Protein AF-0000000077556126 (afdb_homodimer)

Solvent-accessible surface area (backbone atoms only — not comparable to full-atom values): 14390 Å² total; per-residue (Å²): 79,70,32,32,26,50,68,90,43,79,45,68,65,36,55,64,42,78,35,90,89,36,77,33,29,29,29,27,54,73,49,36,54,53,47,53,73,74,43,78,68,43,82,46,93,95,43,37,31,27,52,61,79,52,86,52,33,42,34,40,22,46,90,87,41,76,45,78,43,45,37,69,52,34,50,40,81,73,86,46,90,55,44,16,36,46,35,63,46,61,42,100,42,88,36,31,40,37,5,35,42,50,55,45,50,51,39,64,72,57,48,47,64,67,52,60,71,59,57,73,74,83,66,76,79,63,64,88,108,78,71,33,31,26,50,69,89,44,79,46,70,63,36,53,65,43,79,35,90,90,35,78,34,30,29,28,28,54,73,46,35,53,54,46,53,73,72,43,79,67,43,84,47,92,96,43,38,30,27,50,60,82,52,86,52,34,43,36,40,22,47,90,87,41,74,44,78,43,45,37,69,54,35,50,38,80,74,86,46,93,55,44,15,36,46,36,62,45,59,43,101,43,87,36,32,39,35,6,36,40,52,54,44,50,51,40,64,74,56,46,47,65,67,51,62,70,56,59,70,74,83,66,79,80,62,65,89,106

InterPro domains:
  IPR001461 Aspartic peptidase A1 [PR00792] (16-27)
  IPR001461 Aspartic peptidase A1 [PR00792] (96-111)
  IPR001461 Aspartic peptidase A1 [PTHR47966] (1-120)
  IPR021109 Aspartic peptidase domain superfamily [G3DSA:2.40.70.10] (1-124)
  IPR021109 Aspartic peptidase domain superfamily [SSF50630] (1-121)
  IPR033121 Peptidase family A1 domain [PF00026] (1-122)
  IPR033121 Peptidase family A1 domain [PS51767] (1-120)

pLDDT: mean 86.0, std 20.94, range [20.48, 98.44]

Radius of gyration: 21.78 Å; Cα contacts (8 Å, |Δi|>4): 463; chains: 2; bounding box: 46×76×45 Å

Organism: Bursaphelenchus xylophilus (NCBI:txid6326)

Nearest PDB structures (foldseek):
  4cku-assembly1_A-2  TM=8.262E-01  e=5.383E-07  Plasmodium falciparum
  3f9q-assembly1_A-2  TM=8.263E-01  e=1.214E-06  Plasmodium falciparum
  1w6h-assembly2_B  TM=8.221E-01  e=1.214E-06  Plasmodium falciparum
  1lf4-assembly1_A  TM=8.075E-01  e=1.882E-06  Plasmodium falciparum
  3qvi-assembly2_A  TM=7.638E-01  e=1.484E-05  Plasmodium falciparum

Foldseek 3Di:
DQFKDKAVHGDDDFDEDEDAPAQAKADAPVRVVVVCVVAPWDDDVQFTKHFLPTWMWMWDADPNDIQTQTQNLQWAPPPDPTITTGRYYHDNDPHMYHYDSRVVSVCVVPVCVVVVVPPDDPDPPVPVD/DQFKDKAPGGDDDFAEDEDAPAQAKADAPVRVVVVCVVAPWDDDVQFTKHFLPTWMWMWDADPNDIQTQTQNLQWAPPPDPTITTGRYYHDNDPHMYHYDSRVVSVCVVPVCVVVVVPPDDPDPPVPVD

Sequence (258 aa):
MDGVRIDDKELSPAYGVTDTGTSSIFAPKDDFVKILKKVKVTKSGTGYLVKCNAKFTLHITVNGKVLHIPANQMLRNVGDKSMCQLMLASADYEFWLLGDPFIRHYCQVHDFAKRRVGFAPVRELAGLEMDGVRIDDKELSPAYGVTDTGTSSIFAPKDDFVKILKKVKVTKSGTGYLVKCNAKFTLHITVNGKVLHIPANQMLRNVGDKSMCQLMLASADYEFWLLGDPFIRHYCQVHDFAKRRVGFAPVRELAGLE

Secondary structure (DSSP, 8-state):
--EEEETTEE-----EEE-TT-SSEEEEHHHHHHHHHHS--EEETTEEEEETT---EEEEEETTEEEEEEGGGGEEE-S-SSEEEE-EEEES-SSEEE-HHHHHHHHHHT-HHHHHHT------GGGG-/--EEEETTEE-----EEE-TT-SSEEEEHHHHHHHHHHS--EEETTEEEEETT---EEEEEETTEEEEEEGGGGEEE-S-SSEEEE-EEEES-SSEEE-HHHHHHHHHHT-HHHHHH-------TTTT-

Structure (mmCIF, N/CA/C/O backbone):
data_AF-0000000077556126-model_v1
#
loop_
_entity.id
_entity.type
_entity.pdbx_description
1 polymer '(pine wood nematode) hypothetical protein'
#
loop_
_atom_site.group_PDB
_atom_site.id
_atom_site.type_symbol
_atom_site.label_atom_id
_atom_site.label_alt_id
_atom_site.label_comp_id
_atom_site.label_asym_id
_atom_site.label_entity_id
_atom_site.label_seq_id
_atom_site.pdbx_PDB_ins_code
_atom_site.Cartn_x
_atom_site.Cartn_y
_atom_site.Cartn_z
_atom_site.occupancy
_atom_site.B_iso_or_equiv
_atom_site.auth_seq_id
_atom_site.auth_comp_id
_atom_site.auth_asym_id
_atom_site.auth_atom_id
_atom_site.pdbx_PDB_model_num
ATOM 1 N N . MET A 1 1 ? -13.32 -2.92 -10.641 1 88.12 1 MET A N 1
ATOM 2 C CA . MET A 1 1 ? -12.305 -3.369 -11.586 1 88.12 1 MET A CA 1
ATOM 3 C C . MET A 1 1 ? -12.891 -3.561 -12.977 1 88.12 1 MET A C 1
ATOM 5 O O . MET A 1 1 ? -13.969 -4.133 -13.125 1 88.12 1 MET A O 1
ATOM 9 N N . ASP A 1 2 ? -12.25 -3.086 -13.969 1 90.25 2 ASP A N 1
ATOM 10 C CA . ASP A 1 2 ? -12.711 -3.117 -15.359 1 90.25 2 ASP A CA 1
ATOM 11 C C . ASP A 1 2 ? -12.336 -4.434 -16.031 1 90.25 2 ASP A C 1
ATOM 13 O O . ASP A 1 2 ? -12.969 -4.84 -17.016 1 90.25 2 ASP A O 1
ATOM 17 N N . GLY A 1 3 ? -11.336 -5.055 -15.562 1 93.5 3 GLY A N 1
ATOM 18 C CA . GLY A 1 3 ? -10.914 -6.305 -16.172 1 93.5 3 GLY A CA 1
ATOM 19 C C . GLY A 1 3 ? -9.688 -6.91 -15.523 1 93.5 3 GLY A C 1
ATOM 20 O O . GLY A 1 3 ? -8.93 -6.211 -14.852 1 93.5 3 GLY A O 1
ATOM 21 N N . VAL A 1 4 ? -9.586 -8.258 -15.695 1 97.06 4 VAL A N 1
ATOM 22 C CA . VAL A 1 4 ? -8.414 -9 -15.258 1 97.06 4 VAL A CA 1
ATOM 23 C C . VAL A 1 4 ? -7.98 -9.977 -16.344 1 97.06 4 VAL A C 1
ATOM 25 O O . VAL A 1 4 ? -8.82 -10.609 -16.984 1 97.06 4 VAL A O 1
ATOM 28 N N . ARG A 1 5 ? -6.629 -10.023 -16.5 1 97.06 5 ARG A N 1
ATOM 29 C CA . ARG A 1 5 ? -6.07 -10.945 -17.484 1 97.06 5 ARG A CA 1
ATOM 30 C C . ARG A 1 5 ? -4.766 -11.555 -16.984 1 97.06 5 ARG A C 1
ATOM 32 O O . ARG A 1 5 ? -3.998 -10.898 -16.266 1 97.06 5 ARG A O 1
ATOM 39 N N . ILE A 1 6 ? -4.586 -12.781 -17.297 1 98.44 6 ILE A N 1
ATOM 40 C CA . ILE A 1 6 ? -3.264 -13.383 -17.156 1 98.44 6 ILE A CA 1
ATOM 41 C C . ILE A 1 6 ? -2.633 -13.578 -18.531 1 98.44 6 ILE A C 1
ATOM 43 O O . ILE A 1 6 ? -3.168 -14.305 -19.375 1 98.44 6 ILE A O 1
ATOM 47 N N . ASP A 1 7 ? -1.515 -12.82 -18.766 1 97.81 7 ASP A N 1
ATOM 48 C CA . ASP A 1 7 ? -0.933 -12.766 -20.094 1 97.81 7 ASP A CA 1
ATOM 49 C C . ASP A 1 7 ? -1.986 -12.398 -21.141 1 97.81 7 ASP A C 1
ATOM 51 O O . ASP A 1 7 ? -2.537 -11.297 -21.109 1 97.81 7 ASP A O 1
ATOM 55 N N . ASP A 1 8 ? -2.322 -13.328 -21.969 1 96.62 8 ASP A N 1
ATOM 56 C CA . ASP A 1 8 ? -3.258 -13.031 -23.062 1 96.62 8 ASP A CA 1
ATOM 57 C C . ASP A 1 8 ? -4.641 -13.609 -22.766 1 96.62 8 ASP A C 1
ATOM 59 O O . ASP A 1 8 ? -5.566 -13.453 -23.562 1 96.62 8 ASP A O 1
ATOM 63 N N . LYS A 1 9 ? -4.809 -14.195 -21.641 1 96.94 9 LYS A N 1
ATOM 64 C CA . LYS A 1 9 ? -6.066 -14.852 -21.297 1 96.94 9 LYS A CA 1
ATOM 65 C C . LYS A 1 9 ? -6.938 -13.953 -20.422 1 96.94 9 LYS A C 1
ATOM 67 O O . LYS A 1 9 ? -6.535 -13.57 -19.328 1 96.94 9 LYS A O 1
ATOM 72 N N . GLU A 1 10 ? -8.156 -13.758 -20.891 1 96.5 10 GLU A N 1
ATOM 73 C CA . GLU A 1 10 ? -9.102 -12.938 -20.141 1 96.5 10 GLU A CA 1
ATOM 74 C C . GLU A 1 10 ? -9.711 -13.727 -18.969 1 96.5 10 GLU A C 1
ATOM 76 O O . GLU A 1 10 ? -10.039 -14.906 -19.125 1 96.5 10 GLU A O 1
ATOM 81 N N . LEU A 1 11 ? -9.805 -13.047 -17.922 1 96.69 11 LEU A N 1
ATOM 82 C CA . LEU A 1 11 ? -10.461 -13.602 -16.75 1 96.69 11 LEU A CA 1
ATOM 83 C C . LEU A 1 11 ? -11.766 -12.875 -16.453 1 96.69 11 LEU A C 1
ATOM 85 O O . LEU A 1 11 ? -12.258 -12.109 -17.297 1 96.69 11 LEU A O 1
ATOM 89 N N . SER A 1 12 ? -12.477 -13.25 -15.383 1 86.31 12 SER A N 1
ATOM 90 C CA . SER A 1 12 ? -13.766 -12.625 -15.094 1 86.31 12 SER A CA 1
ATOM 91 C C . SER A 1 12 ? -13.578 -11.234 -14.492 1 86.31 12 SER A C 1
ATOM 93 O O . SER A 1 12 ? -12.672 -11.016 -13.688 1 86.31 12 SER A O 1
ATOM 95 N N . PRO A 1 13 ? -14.391 -10.297 -15.203 1 70.81 13 PRO A N 1
ATOM 96 C CA . PRO A 1 13 ? -14.43 -9 -14.516 1 70.81 13 PRO A CA 1
ATOM 97 C C . PRO A 1 13 ? -15.141 -9.07 -13.164 1 70.81 13 PRO A C 1
A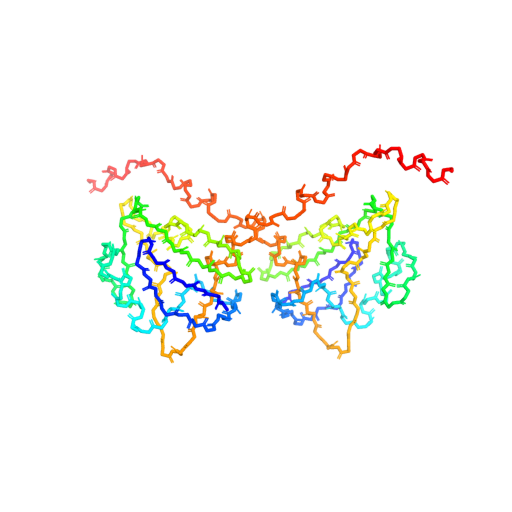TOM 99 O O . PRO A 1 13 ? -16.125 -9.797 -13.023 1 70.81 13 PRO A O 1
ATOM 102 N N . ALA A 1 14 ? -14.383 -8.961 -12.07 1 77.31 14 ALA A N 1
ATOM 103 C CA . ALA A 1 14 ? -15.023 -8.977 -10.758 1 77.31 14 ALA A CA 1
ATOM 104 C C . ALA A 1 14 ? -14.648 -7.738 -9.945 1 77.31 14 ALA A C 1
ATOM 106 O O . ALA A 1 14 ? -13.945 -6.855 -10.438 1 77.31 14 ALA A O 1
ATOM 107 N N . TYR A 1 15 ? -15.469 -7.59 -8.867 1 89.94 15 TYR A N 1
ATOM 108 C CA . TYR A 1 15 ? -15.094 -6.57 -7.895 1 89.94 15 TYR A CA 1
ATOM 109 C C . TYR A 1 15 ? -13.773 -6.93 -7.211 1 89.94 15 TYR A C 1
ATOM 111 O O . TYR A 1 15 ? -13.453 -8.109 -7.047 1 89.94 15 TYR A O 1
ATOM 119 N N . GLY A 1 16 ? -12.93 -6.027 -7.113 1 95.31 16 GLY A N 1
ATOM 120 C CA . GLY A 1 16 ? -11.703 -6.184 -6.344 1 95.31 16 GLY A CA 1
ATOM 121 C C . GLY A 1 16 ? -11.742 -5.477 -5.004 1 95.31 16 GLY A C 1
ATOM 122 O O . GLY A 1 16 ? -12.273 -4.367 -4.895 1 95.31 16 GLY A O 1
ATOM 123 N N . VAL A 1 17 ? -11.352 -6.188 -3.988 1 95.38 17 VAL A N 1
ATOM 124 C CA . VAL A 1 17 ? -11.203 -5.586 -2.668 1 95.38 17 VAL A CA 1
ATOM 125 C C . VAL A 1 17 ? -9.742 -5.656 -2.227 1 95.38 17 VAL A C 1
ATOM 127 O O . VAL A 1 17 ? -9.133 -6.727 -2.246 1 95.38 17 VAL A O 1
ATOM 130 N N . THR A 1 18 ? -9.172 -4.59 -1.856 1 96 18 THR A N 1
ATOM 131 C CA . THR A 1 18 ? -7.809 -4.59 -1.344 1 96 18 THR A CA 1
ATOM 132 C C . THR A 1 18 ? -7.785 -4.969 0.133 1 96 18 THR A C 1
ATOM 134 O O . THR A 1 18 ? -8.656 -4.562 0.9 1 96 18 THR A O 1
ATOM 137 N N . ASP A 1 19 ? -6.816 -5.793 0.468 1 96.38 19 ASP A N 1
ATOM 138 C CA . ASP A 1 19 ? -6.648 -6.25 1.845 1 96.38 19 ASP A CA 1
ATOM 139 C C . ASP A 1 19 ? -5.184 -6.203 2.266 1 96.38 19 ASP A C 1
ATOM 141 O O . ASP A 1 19 ? -4.414 -7.117 1.962 1 96.38 19 ASP A O 1
ATOM 145 N N . THR A 1 20 ? -4.77 -5.16 3.084 1 93.88 20 THR A N 1
ATOM 146 C CA . THR A 1 20 ? -3.385 -4.949 3.488 1 93.88 20 THR A CA 1
ATOM 147 C C . THR A 1 20 ? -2.932 -6.047 4.449 1 93.88 20 THR A C 1
ATOM 149 O O . THR A 1 20 ? -1.731 -6.23 4.668 1 93.88 20 THR A O 1
ATOM 152 N N . GLY A 1 21 ? -3.803 -6.855 4.996 1 92.31 21 GLY A N 1
ATOM 153 C CA . GLY A 1 21 ? -3.475 -7.844 6.012 1 92.31 21 GLY A CA 1
ATOM 154 C C . GLY A 1 21 ? -3.232 -9.227 5.441 1 92.31 21 GLY A C 1
ATOM 155 O O . GLY A 1 21 ? -2.953 -10.172 6.184 1 92.31 21 GLY A O 1
ATOM 156 N N . THR A 1 22 ? -3.314 -9.352 4.082 1 95.94 22 THR A N 1
ATOM 157 C CA . THR A 1 22 ? -3.113 -10.664 3.488 1 95.94 22 THR A CA 1
ATOM 158 C C . THR A 1 22 ? -1.881 -10.672 2.59 1 95.94 22 THR A C 1
ATOM 160 O O . THR A 1 22 ? -1.617 -9.695 1.885 1 95.94 22 THR A O 1
ATOM 163 N N . SER A 1 23 ? -1.17 -11.773 2.543 1 94.88 23 SER A N 1
ATOM 164 C CA . SER A 1 23 ? 0.129 -11.852 1.882 1 94.88 23 SER A CA 1
ATOM 165 C C . SER A 1 23 ? -0.019 -12.227 0.412 1 94.88 23 SER A C 1
ATOM 167 O O . SER A 1 23 ? 0.935 -12.125 -0.361 1 94.88 23 SER A O 1
ATOM 169 N N . SER A 1 24 ? -1.219 -12.664 0.024 1 96.81 24 SER A N 1
ATOM 170 C CA . SER A 1 24 ? -1.432 -13.188 -1.32 1 96.81 24 SER A CA 1
ATOM 171 C C . SER A 1 24 ? -2.57 -12.461 -2.025 1 96.81 24 SER A C 1
ATOM 173 O O . SER A 1 24 ? -3.307 -11.695 -1.399 1 96.81 24 SER A O 1
ATOM 175 N N . ILE A 1 25 ? -2.578 -12.656 -3.295 1 97.62 25 ILE A N 1
ATOM 176 C CA . ILE A 1 25 ? -3.779 -12.352 -4.066 1 97.62 25 ILE A CA 1
ATOM 177 C C . ILE A 1 25 ? -4.668 -13.594 -4.141 1 97.62 25 ILE A C 1
ATOM 179 O O . ILE A 1 25 ? -4.176 -14.703 -4.363 1 97.62 25 ILE A O 1
ATOM 183 N N . PHE A 1 26 ? -5.988 -13.414 -3.943 1 97.69 26 PHE A N 1
ATOM 184 C CA . PHE A 1 26 ? -6.934 -14.516 -4.07 1 97.69 26 PHE A CA 1
ATOM 185 C C . PHE A 1 26 ? -7.906 -14.258 -5.219 1 97.69 26 PHE A C 1
ATOM 187 O O . PHE A 1 26 ? -8.578 -13.227 -5.254 1 97.69 26 PHE A O 1
ATOM 194 N N . ALA A 1 27 ? -7.941 -15.188 -6.078 1 97.5 27 ALA A N 1
ATOM 195 C CA . ALA A 1 27 ? -8.828 -15.148 -7.238 1 97.5 27 ALA A CA 1
ATOM 196 C C . ALA A 1 27 ? -10.062 -16.016 -7.023 1 97.5 27 ALA A C 1
ATOM 198 O O . ALA A 1 27 ? -10.023 -16.969 -6.25 1 97.5 27 ALA A O 1
ATOM 199 N N . PRO A 1 28 ? -11.078 -15.609 -7.734 1 96.69 28 PRO A N 1
ATOM 200 C CA . PRO A 1 28 ? -12.156 -16.594 -7.812 1 96.69 28 PRO A CA 1
ATOM 201 C C . PRO A 1 28 ? -11.688 -17.938 -8.352 1 96.69 28 PRO A C 1
ATOM 203 O O . PRO A 1 28 ? -10.781 -18 -9.188 1 96.69 28 PRO A O 1
ATOM 206 N N . LYS A 1 29 ? -12.383 -19.031 -7.887 1 96.62 29 LYS A N 1
ATOM 207 C CA . LYS A 1 29 ? -11.938 -20.391 -8.164 1 96.62 29 LYS A CA 1
ATOM 208 C C . LYS A 1 29 ? -11.805 -20.625 -9.664 1 96.62 29 LYS A C 1
ATOM 210 O O . LYS A 1 29 ? -10.789 -21.156 -10.125 1 96.62 29 LYS A O 1
ATOM 215 N N . ASP A 1 30 ? -12.781 -20.234 -10.453 1 95.75 30 ASP A N 1
ATOM 216 C CA . ASP A 1 30 ? -12.766 -20.484 -11.891 1 95.75 30 ASP A CA 1
ATOM 217 C C . ASP A 1 30 ? -11.609 -19.75 -12.562 1 95.75 30 ASP A C 1
ATOM 219 O O . ASP A 1 30 ? -10.969 -20.281 -13.469 1 95.75 30 ASP A O 1
ATOM 223 N N . ASP A 1 31 ? -11.375 -18.531 -12.172 1 97.06 31 ASP A N 1
ATOM 224 C CA . ASP A 1 31 ? -10.273 -17.75 -12.742 1 97.06 31 ASP A CA 1
ATOM 225 C C . ASP A 1 31 ? -8.922 -18.359 -12.359 1 97.06 31 ASP A C 1
ATOM 227 O O . ASP A 1 31 ? -8 -18.375 -13.172 1 97.06 31 ASP A O 1
ATOM 231 N N . PHE A 1 32 ? -8.883 -18.828 -11.141 1 97.69 32 PHE A N 1
ATOM 232 C CA . PHE A 1 32 ? -7.625 -19.406 -10.688 1 97.69 32 PHE A CA 1
ATOM 233 C C . PHE A 1 32 ? -7.281 -20.656 -11.492 1 97.69 32 PHE A C 1
ATOM 235 O O . PHE A 1 32 ? -6.117 -20.891 -11.812 1 97.69 32 PHE A O 1
ATOM 242 N N . VAL A 1 33 ? -8.25 -21.453 -11.805 1 96.88 33 VAL A N 1
ATOM 243 C CA . VAL A 1 33 ? -8.039 -22.641 -12.633 1 96.88 33 VAL A CA 1
ATOM 244 C C . VAL A 1 33 ? -7.461 -22.219 -13.984 1 96.88 33 VAL A C 1
ATOM 246 O O . VAL A 1 33 ? -6.535 -22.859 -14.484 1 96.88 33 VAL A O 1
ATOM 249 N N . LYS A 1 34 ? -7.988 -21.141 -14.562 1 97.12 34 LYS A N 1
ATOM 250 C CA . LYS A 1 34 ? -7.461 -20.641 -15.82 1 97.12 34 LYS A CA 1
ATOM 251 C C . LYS A 1 34 ? -6.004 -20.188 -15.672 1 97.12 34 LYS A C 1
ATOM 253 O O . LYS A 1 34 ? -5.188 -20.406 -16.562 1 97.12 34 LYS A O 1
ATOM 258 N N . ILE A 1 35 ? -5.715 -19.578 -14.547 1 98.12 35 ILE A N 1
ATOM 259 C CA . ILE A 1 35 ? -4.355 -19.109 -14.273 1 98.12 35 ILE A CA 1
ATOM 260 C C . ILE A 1 35 ? -3.412 -20.312 -14.195 1 98.12 35 ILE A C 1
ATOM 262 O O . ILE A 1 35 ? -2.328 -20.297 -14.789 1 98.12 35 ILE A O 1
ATOM 266 N N . LEU A 1 36 ? -3.916 -21.344 -13.516 1 97.25 36 LEU A N 1
ATOM 267 C CA . LEU A 1 36 ? -3.078 -22.531 -13.344 1 97.25 36 LEU A CA 1
ATOM 268 C C . LEU A 1 36 ? -2.789 -23.188 -14.688 1 97.25 36 LEU A C 1
ATOM 270 O O . LEU A 1 36 ? -1.732 -23.797 -14.875 1 97.25 36 LEU A O 1
ATOM 274 N N . LYS A 1 37 ? -3.645 -23.062 -15.57 1 95.75 37 LYS A N 1
ATOM 275 C CA . LYS A 1 37 ? -3.449 -23.625 -16.906 1 95.75 37 LYS A CA 1
ATOM 276 C C . LYS A 1 37 ? -2.412 -22.844 -17.688 1 95.75 37 LYS A C 1
ATOM 278 O O . LYS A 1 37 ? -1.756 -23.375 -18.578 1 95.75 37 LYS A O 1
ATOM 283 N N . LYS A 1 38 ? -2.266 -21.578 -17.375 1 96.88 38 LYS A N 1
ATOM 284 C CA . LYS A 1 38 ? -1.364 -20.688 -18.109 1 96.88 38 LYS A CA 1
ATOM 285 C C . LYS A 1 38 ? 0.022 -20.672 -17.484 1 96.88 38 LYS A C 1
ATOM 287 O O . LYS A 1 38 ? 1.026 -20.5 -18.172 1 96.88 38 LYS A O 1
ATOM 292 N N . VAL A 1 39 ? 0.073 -20.844 -16.172 1 97.31 39 VAL A N 1
ATOM 293 C CA . VAL A 1 39 ? 1.307 -20.781 -15.398 1 97.31 39 VAL A CA 1
ATOM 294 C C . VAL A 1 39 ? 1.773 -22.188 -15.047 1 97.31 39 VAL A C 1
ATOM 296 O O . VAL A 1 39 ? 0.999 -22.984 -14.523 1 97.31 39 VAL A O 1
ATOM 299 N N . LYS A 1 40 ? 2.969 -22.531 -15.414 1 96.31 40 LYS A N 1
ATOM 300 C CA . LYS A 1 40 ? 3.523 -23.828 -15.023 1 96.31 40 LYS A CA 1
ATOM 301 C C . LYS A 1 40 ? 3.781 -23.875 -13.523 1 96.31 40 LYS A C 1
ATOM 303 O O . LYS A 1 40 ? 4.699 -23.234 -13.023 1 96.31 40 LYS A O 1
ATOM 308 N N . VAL A 1 41 ? 2.957 -24.688 -12.875 1 97.75 41 VAL A N 1
ATOM 309 C CA . VAL A 1 41 ? 3.053 -24.75 -11.422 1 97.75 41 VAL A CA 1
ATOM 310 C C . VAL A 1 41 ? 3.238 -26.188 -10.969 1 97.75 41 VAL A C 1
ATOM 312 O O . VAL A 1 41 ? 2.951 -27.125 -11.719 1 97.75 41 VAL A O 1
ATOM 315 N N . THR A 1 42 ? 3.828 -26.297 -9.75 1 96.06 42 THR A N 1
ATOM 316 C CA . THR A 1 42 ? 3.869 -27.562 -9.016 1 96.06 42 THR A CA 1
ATOM 317 C C . THR A 1 42 ? 3.15 -27.422 -7.676 1 96.06 42 THR A C 1
ATOM 319 O O . THR A 1 42 ? 3.457 -26.531 -6.887 1 96.06 42 THR A O 1
ATOM 322 N N . LYS A 1 43 ? 2.152 -28.312 -7.453 1 95.88 43 LYS A N 1
ATOM 323 C CA . LYS A 1 43 ? 1.421 -28.25 -6.191 1 95.88 43 LYS A CA 1
ATOM 324 C C . LYS A 1 43 ? 2.328 -28.609 -5.016 1 95.88 43 LYS A C 1
ATOM 326 O O . LYS A 1 43 ? 3.117 -29.547 -5.094 1 95.88 43 LYS A O 1
ATOM 331 N N . SER A 1 44 ? 2.271 -27.844 -4.012 1 92.81 44 SER A N 1
ATOM 332 C CA . SER A 1 44 ? 3.01 -28.047 -2.771 1 92.81 44 SER A CA 1
ATOM 333 C C . SER A 1 44 ? 2.145 -27.734 -1.556 1 92.81 44 SER A C 1
ATOM 335 O O . SER A 1 44 ? 1.958 -26.562 -1.206 1 92.81 44 SER A O 1
ATOM 337 N N . GLY A 1 45 ? 1.705 -28.797 -0.843 1 92.12 45 GLY A N 1
ATOM 338 C CA . GLY A 1 45 ? 0.772 -28.562 0.247 1 92.12 45 GLY A CA 1
ATOM 339 C C . GLY A 1 45 ? -0.494 -27.859 -0.195 1 92.12 45 GLY A C 1
ATOM 340 O O . GLY A 1 45 ? -1.193 -28.328 -1.095 1 92.12 45 GLY A O 1
ATOM 341 N N . THR A 1 46 ? -0.711 -26.625 0.422 1 89.56 46 THR A N 1
ATOM 342 C CA . THR A 1 46 ? -1.913 -25.859 0.115 1 89.56 46 THR A CA 1
ATOM 343 C C . THR A 1 46 ? -1.62 -24.797 -0.94 1 89.56 46 THR A C 1
ATOM 345 O O . THR A 1 46 ? -2.514 -24.047 -1.339 1 89.56 46 THR A O 1
ATOM 348 N N . GLY A 1 47 ? -0.438 -24.844 -1.368 1 95.12 47 GLY A N 1
ATOM 349 C CA . GLY A 1 47 ? -0.066 -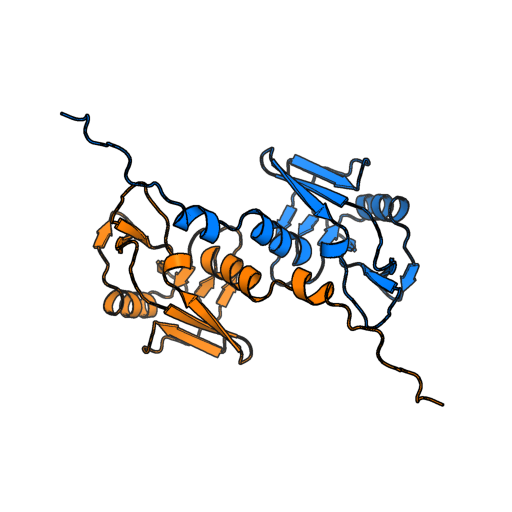23.828 -2.338 1 95.12 47 GLY A CA 1
ATOM 350 C C . GLY A 1 47 ? 0.622 -24.391 -3.564 1 95.12 47 GLY A C 1
ATOM 351 O O . GLY A 1 47 ? 0.438 -25.578 -3.898 1 95.12 47 GLY A O 1
ATOM 352 N N . TYR A 1 48 ? 1.252 -23.438 -4.328 1 97.81 48 TYR A N 1
ATOM 353 C CA . TYR A 1 48 ? 1.906 -23.797 -5.578 1 97.81 48 TYR A CA 1
ATOM 354 C C . TYR A 1 48 ? 3.316 -23.219 -5.645 1 97.81 48 TYR A C 1
ATOM 356 O O . TYR A 1 48 ? 3.564 -22.109 -5.176 1 97.81 48 TYR A O 1
ATOM 364 N N . LEU A 1 49 ? 4.176 -24.047 -6.176 1 97.12 49 LEU A N 1
ATOM 365 C CA . LEU A 1 49 ? 5.527 -23.594 -6.5 1 97.12 49 LEU A CA 1
ATOM 366 C C . LEU A 1 49 ? 5.664 -23.328 -7.996 1 97.12 49 LEU A C 1
ATOM 368 O O . LEU A 1 49 ? 5.051 -24.016 -8.812 1 97.12 49 LEU A O 1
ATOM 372 N N . VAL A 1 50 ? 6.434 -22.344 -8.289 1 97.5 50 VAL A N 1
ATOM 373 C CA . VAL A 1 50 ? 6.785 -21.984 -9.656 1 97.5 50 VAL A CA 1
ATOM 374 C C . VAL A 1 50 ? 8.289 -21.734 -9.758 1 97.5 50 VAL A C 1
ATOM 376 O O . VAL A 1 50 ? 8.945 -21.453 -8.75 1 97.5 50 VAL A O 1
ATOM 379 N N . LYS A 1 51 ? 8.828 -21.938 -10.969 1 96.31 51 LYS A N 1
ATOM 380 C CA . LYS A 1 51 ? 10.227 -21.547 -11.141 1 96.31 51 LYS A CA 1
ATOM 381 C C . LYS A 1 51 ? 10.438 -20.078 -10.773 1 96.31 51 LYS A C 1
ATOM 383 O O . LYS A 1 51 ? 9.617 -19.234 -11.109 1 96.31 51 LYS A O 1
ATOM 388 N N . CYS A 1 52 ? 11.562 -19.859 -10.102 1 94.62 52 CYS A N 1
ATOM 389 C CA . CYS A 1 52 ? 11.805 -18.516 -9.617 1 94.62 52 CYS A CA 1
ATOM 390 C C . CYS A 1 52 ? 11.938 -17.531 -10.781 1 94.62 52 CYS A C 1
ATOM 392 O O . CYS A 1 52 ? 11.695 -16.344 -10.617 1 94.62 52 CYS A O 1
ATOM 394 N N . ASN A 1 53 ? 12.258 -17.953 -11.891 1 94.88 53 ASN A N 1
ATOM 395 C CA . ASN A 1 53 ? 12.414 -17.094 -13.062 1 94.88 53 ASN A CA 1
ATOM 396 C C . ASN A 1 53 ? 11.203 -17.188 -13.984 1 94.88 53 ASN A C 1
ATOM 398 O O . ASN A 1 53 ? 11.305 -16.875 -15.18 1 94.88 53 ASN A O 1
ATOM 402 N N . ALA A 1 54 ? 10.109 -17.719 -13.484 1 96.38 54 ALA A N 1
ATOM 403 C CA . ALA A 1 54 ? 8.883 -17.828 -14.273 1 96.38 54 ALA A CA 1
ATOM 404 C C . ALA A 1 54 ? 8.508 -16.469 -14.867 1 96.38 54 ALA A C 1
ATOM 406 O O . ALA A 1 54 ? 8.727 -15.43 -14.25 1 96.38 54 ALA A O 1
ATOM 407 N N . LYS A 1 55 ? 7.922 -16.531 -16.109 1 97.25 55 LYS A N 1
ATOM 408 C CA . LYS A 1 55 ? 7.512 -15.305 -16.812 1 97.25 55 LYS A CA 1
ATOM 409 C C . LYS A 1 55 ? 6.012 -15.32 -17.094 1 97.25 55 LYS A C 1
ATOM 411 O O . LYS A 1 55 ? 5.531 -16.109 -17.906 1 97.25 55 LYS A O 1
ATOM 416 N N . PHE A 1 56 ? 5.281 -14.531 -16.469 1 98.19 56 PHE A N 1
ATOM 417 C CA . PHE A 1 56 ? 3.869 -14.242 -16.703 1 98.19 56 PHE A CA 1
ATOM 418 C C . PHE A 1 56 ? 3.49 -12.898 -16.078 1 98.19 56 PHE A C 1
ATOM 420 O O . PHE A 1 56 ? 4.25 -12.328 -15.297 1 98.19 56 PHE A O 1
ATOM 427 N N . THR A 1 57 ? 2.418 -12.391 -16.531 1 98.38 57 THR A N 1
ATOM 428 C CA . THR A 1 57 ? 1.962 -11.102 -16.016 1 98.38 57 THR A CA 1
ATOM 429 C C . THR A 1 57 ? 0.464 -11.133 -15.734 1 98.38 57 THR A C 1
ATOM 431 O O . THR A 1 57 ? -0.321 -11.625 -16.547 1 98.38 57 THR A O 1
ATOM 434 N N . LEU A 1 58 ? 0.087 -10.734 -14.547 1 98.31 58 LEU A N 1
ATOM 435 C CA . LEU A 1 58 ? -1.305 -10.477 -14.195 1 98.31 58 LEU A CA 1
ATOM 436 C C . LEU A 1 58 ? -1.673 -9.023 -14.469 1 98.31 58 LEU A C 1
ATOM 438 O O . LEU A 1 58 ? -1.034 -8.109 -13.945 1 98.31 58 LEU A O 1
ATOM 442 N N . HIS A 1 59 ? -2.656 -8.797 -15.328 1 97.44 59 HIS A N 1
ATOM 443 C CA . HIS A 1 59 ? -3.123 -7.461 -15.664 1 97.44 59 HIS A CA 1
ATOM 444 C C . HIS A 1 59 ? -4.449 -7.152 -14.977 1 97.44 59 HIS A C 1
ATOM 446 O O . HIS A 1 59 ? -5.41 -7.914 -15.102 1 97.44 59 HIS A O 1
ATOM 452 N N . ILE A 1 60 ? -4.43 -6.09 -14.281 1 96.81 60 ILE A N 1
ATOM 453 C CA . ILE A 1 60 ? -5.656 -5.637 -13.633 1 96.81 60 ILE A CA 1
ATOM 454 C C . ILE A 1 60 ? -6.004 -4.23 -14.117 1 96.81 60 ILE A C 1
ATOM 456 O O . ILE A 1 60 ? -5.168 -3.322 -14.055 1 96.81 60 ILE A O 1
ATOM 460 N N . THR A 1 61 ? -7.211 -4.094 -14.602 1 95.06 61 THR A N 1
ATOM 461 C CA . THR A 1 61 ? -7.676 -2.803 -15.102 1 95.06 61 THR A CA 1
ATOM 462 C C . THR A 1 61 ? -8.625 -2.148 -14.102 1 95.06 61 THR A C 1
ATOM 464 O O . THR A 1 61 ? -9.633 -2.74 -13.719 1 95.06 61 THR A O 1
ATOM 467 N N . VAL A 1 62 ? -8.203 -0.962 -13.656 1 90.19 62 VAL A N 1
ATOM 468 C CA . VAL A 1 62 ? -9.023 -0.17 -12.742 1 90.19 62 VAL A CA 1
ATOM 469 C C . VAL A 1 62 ? -9.219 1.235 -13.305 1 90.19 62 VAL A C 1
ATOM 471 O O . VAL A 1 62 ? -8.242 1.917 -13.641 1 90.19 62 VAL A O 1
ATOM 474 N N . ASN A 1 63 ? -10.484 1.614 -13.422 1 88.12 63 ASN A N 1
ATOM 475 C CA . ASN A 1 63 ? -10.812 2.93 -13.961 1 88.12 63 ASN A CA 1
ATOM 476 C C . ASN A 1 63 ? -10.117 3.18 -15.297 1 88.12 63 ASN A C 1
ATOM 478 O O . ASN A 1 63 ? -9.516 4.234 -15.492 1 88.12 63 ASN A O 1
ATOM 482 N N . GLY A 1 64 ? -10.078 2.201 -16.094 1 91.38 64 GLY A N 1
ATOM 483 C CA . GLY A 1 64 ? -9.547 2.307 -17.453 1 91.38 64 GLY A CA 1
ATOM 484 C C . GLY A 1 64 ? -8.039 2.225 -17.5 1 91.38 64 GLY A C 1
ATOM 485 O O . GLY A 1 64 ? -7.449 2.217 -18.594 1 91.38 64 GLY A O 1
ATOM 486 N N . LYS A 1 65 ? -7.375 2.164 -16.422 1 92.44 65 LYS A N 1
ATOM 487 C CA . LYS A 1 65 ? -5.922 2.062 -16.359 1 92.44 65 LYS A CA 1
ATOM 488 C C . LYS A 1 65 ? -5.484 0.64 -16.016 1 92.44 65 LYS A C 1
ATOM 490 O O . LYS A 1 65 ? -6.062 -0.001 -15.141 1 92.44 65 LYS A O 1
ATOM 495 N N . VAL A 1 66 ? -4.445 0.176 -16.703 1 95.12 66 VAL A N 1
ATOM 496 C CA . VAL A 1 66 ? -4.008 -1.206 -16.531 1 95.12 66 VAL A CA 1
ATOM 497 C C . VAL A 1 66 ? -2.781 -1.252 -15.633 1 95.12 66 VAL A C 1
ATOM 499 O O . VAL A 1 66 ? -1.825 -0.5 -15.828 1 95.12 66 VAL A O 1
ATOM 502 N N . LEU A 1 67 ? -2.865 -2.062 -14.609 1 95.75 67 LEU A N 1
ATOM 503 C CA . LEU A 1 67 ? -1.714 -2.414 -13.789 1 95.75 67 LEU A CA 1
ATOM 504 C C . LEU A 1 67 ? -1.145 -3.768 -14.195 1 95.75 67 LEU A C 1
ATOM 506 O O . LEU A 1 67 ? -1.843 -4.781 -14.141 1 95.75 67 LEU A O 1
ATOM 510 N N . HIS A 1 68 ? 0.161 -3.775 -14.656 1 97.31 68 HIS A N 1
ATOM 511 C CA . HIS A 1 68 ? 0.859 -5.004 -15.016 1 97.31 68 HIS A CA 1
ATOM 512 C C . HIS A 1 68 ? 1.68 -5.535 -13.852 1 97.31 68 HIS A C 1
ATOM 514 O O . HIS A 1 68 ? 2.678 -4.926 -13.461 1 97.31 68 HIS A O 1
ATOM 520 N N . ILE A 1 69 ? 1.255 -6.633 -13.312 1 97 69 ILE A N 1
ATOM 521 C CA . ILE A 1 69 ? 1.972 -7.238 -12.195 1 97 69 ILE A CA 1
ATOM 522 C C . ILE A 1 69 ? 2.785 -8.43 -12.688 1 97 69 ILE A C 1
ATOM 524 O O . ILE A 1 69 ? 2.232 -9.5 -12.953 1 97 69 ILE A O 1
ATOM 528 N N . PRO A 1 70 ? 4.066 -8.227 -12.742 1 97.06 70 PRO A N 1
ATOM 529 C CA . PRO A 1 70 ? 4.879 -9.336 -13.25 1 97.06 70 PRO A CA 1
ATOM 530 C C . PRO A 1 70 ? 5.031 -10.461 -12.227 1 97.06 70 PRO A C 1
ATOM 532 O O . PRO A 1 70 ? 4.82 -10.258 -11.031 1 97.06 70 PRO A O 1
ATOM 535 N N . ALA A 1 71 ? 5.41 -11.547 -12.664 1 96.75 71 ALA A N 1
ATOM 536 C CA . ALA A 1 71 ? 5.539 -12.766 -11.867 1 96.75 71 ALA A CA 1
ATOM 537 C C . ALA A 1 71 ? 6.391 -12.523 -10.625 1 96.75 71 ALA A C 1
ATOM 539 O O . ALA A 1 71 ? 6.031 -12.953 -9.531 1 96.75 71 ALA A O 1
ATOM 540 N N . ASN A 1 72 ? 7.449 -11.812 -10.789 1 93.31 72 ASN A N 1
ATOM 541 C CA . ASN A 1 72 ? 8.406 -11.664 -9.695 1 93.31 72 ASN A CA 1
ATOM 542 C C . ASN A 1 72 ? 7.805 -10.883 -8.531 1 93.31 72 ASN A C 1
ATOM 544 O O . ASN A 1 72 ? 8.312 -10.938 -7.41 1 93.31 72 ASN A O 1
ATOM 548 N N . GLN A 1 73 ? 6.68 -10.195 -8.828 1 93.75 73 GLN A N 1
ATOM 549 C CA . GLN A 1 73 ? 6 -9.477 -7.758 1 93.75 73 GLN A CA 1
ATOM 550 C C . GLN A 1 73 ? 5.035 -10.383 -7.004 1 93.75 73 GLN A C 1
ATOM 552 O O . GLN A 1 73 ? 4.484 -10 -5.973 1 93.75 73 GLN A O 1
ATOM 557 N N . MET A 1 74 ? 4.844 -11.555 -7.531 1 96.62 74 MET A N 1
ATOM 558 C CA . MET A 1 74 ? 3.898 -12.492 -6.93 1 96.62 74 MET A CA 1
ATOM 559 C C . MET A 1 74 ? 4.602 -13.781 -6.52 1 96.62 74 MET A C 1
ATOM 561 O O . MET A 1 74 ? 3.99 -14.852 -6.512 1 96.62 74 MET A O 1
ATOM 565 N N . LEU A 1 75 ? 5.879 -13.703 -6.227 1 95.88 75 LEU A N 1
ATOM 566 C CA . LEU A 1 75 ? 6.648 -14.867 -5.805 1 95.88 75 LEU A CA 1
ATOM 567 C C . LEU A 1 75 ? 7.344 -14.609 -4.473 1 95.88 75 LEU A C 1
ATOM 569 O O . LEU A 1 75 ? 7.754 -13.484 -4.191 1 95.88 75 LEU A O 1
ATOM 573 N N . ARG A 1 76 ? 7.453 -15.68 -3.744 1 92.94 76 ARG A N 1
ATOM 574 C CA . ARG A 1 76 ? 8.203 -15.648 -2.49 1 92.94 76 ARG A CA 1
ATOM 575 C C . ARG A 1 76 ? 9.297 -16.703 -2.484 1 92.94 76 ARG A C 1
ATOM 577 O O . ARG A 1 76 ? 9.039 -17.891 -2.752 1 92.94 76 ARG A O 1
ATOM 584 N N . ASN A 1 77 ? 10.453 -16.25 -2.217 1 89.81 77 ASN A N 1
ATOM 585 C CA . ASN A 1 77 ? 11.562 -17.188 -2.08 1 89.81 77 ASN A CA 1
ATOM 586 C C . ASN A 1 77 ? 11.445 -18.016 -0.808 1 89.81 77 ASN A C 1
ATOM 588 O O . ASN A 1 77 ? 11.266 -17.469 0.283 1 89.81 77 ASN A O 1
ATOM 592 N N . VAL A 1 78 ? 11.484 -19.328 -0.979 1 88.75 78 VAL A N 1
ATOM 593 C CA . VAL A 1 78 ? 11.305 -20.203 0.166 1 88.75 78 VAL A CA 1
ATOM 594 C C . VAL A 1 78 ? 12.633 -20.891 0.508 1 88.75 78 VAL A C 1
ATOM 596 O O . VAL A 1 78 ? 12.648 -21.922 1.175 1 88.75 78 VAL A O 1
ATOM 599 N N . GLY A 1 79 ? 13.703 -20.266 0.082 1 85.44 79 GLY A N 1
ATOM 600 C CA . GLY A 1 79 ? 15.016 -20.828 0.377 1 85.44 79 GLY A CA 1
ATOM 601 C C . GLY A 1 79 ? 15.5 -21.812 -0.672 1 85.44 79 GLY A C 1
ATOM 602 O O . GLY A 1 79 ? 16.453 -22.562 -0.438 1 85.44 79 GLY A O 1
ATOM 603 N N . ASP A 1 80 ? 14.781 -22.016 -1.706 1 84.75 80 ASP A N 1
ATOM 604 C CA . ASP A 1 80 ? 15.148 -22.844 -2.852 1 84.75 80 ASP A CA 1
ATOM 605 C C . ASP A 1 80 ? 15.672 -21.984 -4 1 84.75 80 ASP A C 1
ATOM 607 O O . ASP A 1 80 ? 15.18 -20.875 -4.234 1 84.75 80 ASP A O 1
ATOM 611 N N . LYS A 1 81 ? 16.688 -22.5 -4.602 1 85.81 81 LYS A N 1
ATOM 612 C CA . LYS A 1 81 ? 17.344 -21.719 -5.652 1 85.81 81 LYS A CA 1
ATOM 613 C C . LYS A 1 81 ? 16.5 -21.688 -6.922 1 85.81 81 LYS A C 1
ATOM 615 O O . LYS A 1 81 ? 16.562 -20.734 -7.691 1 85.81 81 LYS A O 1
ATOM 620 N N . SER A 1 82 ? 15.711 -22.719 -7.09 1 92.62 82 SER A N 1
ATOM 621 C CA . SER A 1 82 ? 15.07 -22.844 -8.391 1 92.62 82 SER A CA 1
ATOM 622 C C . SER A 1 82 ? 13.562 -22.641 -8.289 1 92.62 82 SER A C 1
ATOM 624 O O . SER A 1 82 ? 12.914 -22.219 -9.25 1 92.62 82 SER A O 1
ATOM 626 N N . MET A 1 83 ? 13.086 -22.984 -7.098 1 94.88 83 MET A N 1
ATOM 627 C CA . MET A 1 83 ? 11.633 -22.953 -6.949 1 94.88 83 MET A CA 1
ATOM 628 C C . MET A 1 83 ? 11.219 -21.875 -5.949 1 94.88 83 MET A C 1
ATOM 630 O O . MET A 1 83 ? 11.867 -21.703 -4.918 1 94.88 83 MET A O 1
ATOM 634 N N . CYS A 1 84 ? 10.109 -21.188 -6.293 1 95.12 84 CYS A N 1
ATOM 635 C CA . CYS A 1 84 ? 9.539 -20.141 -5.453 1 95.12 84 CYS A CA 1
ATOM 636 C C . CYS A 1 84 ? 8.055 -20.391 -5.199 1 95.12 84 CYS A C 1
ATOM 638 O O . CYS A 1 84 ? 7.391 -21.047 -6 1 95.12 84 CYS A O 1
ATOM 640 N N . GLN A 1 85 ? 7.602 -19.906 -4.098 1 95.88 85 GLN A N 1
ATOM 641 C CA . GLN A 1 85 ? 6.18 -20 -3.777 1 95.88 85 GLN A CA 1
ATOM 642 C C . GLN A 1 85 ? 5.371 -18.953 -4.539 1 95.88 85 GLN A C 1
ATOM 644 O O . GLN A 1 85 ? 5.75 -17.781 -4.59 1 95.88 85 GLN A O 1
ATOM 649 N N . LEU A 1 86 ? 4.27 -19.406 -5.152 1 97.56 86 LEU A N 1
ATOM 650 C CA . LEU A 1 86 ? 3.342 -18.5 -5.824 1 97.56 86 LEU A CA 1
ATOM 651 C C . LEU A 1 86 ? 2.422 -17.828 -4.816 1 97.56 86 LEU A C 1
ATOM 653 O O . LEU A 1 86 ? 1.72 -18.5 -4.059 1 97.56 86 LEU A O 1
ATOM 657 N N . MET A 1 87 ? 2.414 -16.484 -4.77 1 97.44 87 MET A N 1
ATOM 658 C CA . MET A 1 87 ? 1.575 -15.703 -3.865 1 97.44 87 MET A CA 1
ATOM 659 C C . MET A 1 87 ? 0.279 -15.281 -4.551 1 97.44 87 MET A C 1
ATOM 661 O O . MET A 1 87 ? -0.131 -14.125 -4.465 1 97.44 87 MET A O 1
ATOM 665 N N . LEU A 1 88 ? -0.262 -16.141 -5.273 1 98.31 88 LEU A N 1
ATOM 666 C CA . LEU A 1 88 ? -1.57 -16.125 -5.918 1 98.31 88 LEU A CA 1
ATOM 667 C C . LEU A 1 88 ? -2.324 -17.422 -5.637 1 98.31 88 LEU A C 1
ATOM 669 O O . LEU A 1 88 ? -1.802 -18.516 -5.871 1 98.31 88 LEU A O 1
ATOM 673 N N . ALA A 1 89 ? -3.527 -17.297 -5.102 1 97.94 89 ALA A N 1
ATOM 674 C CA . ALA A 1 89 ? -4.316 -18.469 -4.703 1 97.94 89 ALA A CA 1
ATOM 675 C C . ALA A 1 89 ? -5.805 -18.234 -4.961 1 97.94 89 ALA A C 1
ATOM 677 O O . ALA A 1 89 ? -6.191 -17.203 -5.512 1 97.94 89 ALA A O 1
ATOM 678 N N . SER A 1 90 ? -6.574 -19.25 -4.711 1 96.88 90 SER A N 1
ATOM 679 C CA . SER A 1 90 ? -8.023 -19.109 -4.848 1 96.88 90 SER A CA 1
ATOM 680 C C . SER A 1 90 ? -8.711 -19.141 -3.488 1 96.88 90 SER A C 1
ATOM 682 O O . SER A 1 90 ? -8.148 -19.641 -2.512 1 96.88 90 SER A O 1
ATOM 684 N N . ALA A 1 91 ? -9.773 -18.516 -3.408 1 95.5 91 ALA A N 1
ATOM 685 C CA . ALA A 1 91 ? -10.688 -18.578 -2.271 1 95.5 91 ALA A CA 1
ATOM 686 C C . ALA A 1 91 ? -12.141 -18.641 -2.738 1 95.5 91 ALA A C 1
ATOM 688 O O . ALA A 1 91 ? -12.43 -18.422 -3.916 1 95.5 91 ALA A O 1
ATOM 689 N N . ASP A 1 92 ? -12.992 -19.047 -1.771 1 95.19 92 ASP A N 1
ATOM 690 C CA . ASP A 1 92 ? -14.414 -19.156 -2.102 1 95.19 92 ASP A CA 1
ATOM 691 C C . ASP A 1 92 ? -15.102 -17.797 -2.035 1 95.19 92 ASP A C 1
ATOM 693 O O . ASP A 1 92 ? -16.016 -17.594 -1.233 1 95.19 92 ASP A O 1
ATOM 697 N N . TYR A 1 93 ? -14.578 -16.891 -2.734 1 92.62 93 TYR A N 1
ATOM 698 C CA . TYR A 1 93 ? -15.156 -15.562 -2.936 1 92.62 93 TYR A CA 1
ATOM 699 C C . TYR A 1 93 ? -15.547 -15.352 -4.391 1 92.62 93 TYR A C 1
ATOM 701 O O . TYR A 1 93 ? -14.953 -15.945 -5.297 1 92.62 93 TYR A O 1
ATOM 709 N N . GLU A 1 94 ? -16.516 -14.531 -4.594 1 92.81 94 GLU A N 1
ATOM 710 C CA . GLU A 1 94 ? -16.906 -14.148 -5.949 1 92.81 94 GLU A CA 1
ATOM 711 C C . GLU A 1 94 ? -16.188 -12.875 -6.395 1 92.81 94 GLU A C 1
ATOM 713 O O . GLU A 1 94 ? -16.547 -12.281 -7.41 1 92.81 94 GLU A O 1
ATOM 718 N N . PHE A 1 95 ? -15.266 -12.391 -5.602 1 95.19 95 PHE A N 1
ATOM 719 C CA . PHE A 1 95 ? -14.484 -11.195 -5.898 1 95.19 95 PHE A CA 1
ATOM 720 C C . PHE A 1 95 ? -12.992 -11.477 -5.742 1 95.19 95 PHE A C 1
ATOM 722 O O . PHE A 1 95 ? -12.602 -12.516 -5.199 1 95.19 95 PHE A O 1
ATOM 729 N N . TRP A 1 96 ? -12.211 -10.594 -6.297 1 97 96 TRP A N 1
ATOM 730 C CA . TRP A 1 96 ? -10.766 -10.656 -6.113 1 97 96 TRP A CA 1
ATOM 731 C C . TRP A 1 96 ? -10.352 -10.008 -4.797 1 97 96 TRP A C 1
ATOM 733 O O . TRP A 1 96 ? -10.789 -8.898 -4.484 1 97 96 TRP A O 1
ATOM 743 N N . LEU A 1 97 ? -9.648 -10.758 -3.984 1 97.5 97 LEU A N 1
ATOM 744 C CA . LEU A 1 97 ? -9.008 -10.172 -2.811 1 97.5 97 LEU A CA 1
ATOM 745 C C . LEU A 1 97 ? -7.559 -9.797 -3.113 1 97.5 97 LEU A C 1
ATOM 747 O O . LEU A 1 97 ? -6.723 -10.672 -3.363 1 97.5 97 LEU A O 1
ATOM 751 N N . LEU A 1 98 ? -7.297 -8.539 -3.115 1 97.19 98 LEU A N 1
ATOM 752 C CA . LEU A 1 98 ? -6.027 -7.984 -3.58 1 97.19 98 LEU A CA 1
ATOM 753 C C . LEU A 1 98 ? -5.117 -7.648 -2.404 1 97.19 98 LEU A C 1
ATOM 755 O O . LEU A 1 98 ? -5.25 -6.586 -1.796 1 97.19 98 LEU A O 1
ATOM 759 N N . GLY A 1 99 ? -4.258 -8.609 -2.113 1 97.06 99 GLY A N 1
ATOM 760 C CA . GLY A 1 99 ? -3.363 -8.469 -0.974 1 97.06 99 GLY A CA 1
ATOM 761 C C . GLY A 1 99 ? -2.059 -7.781 -1.316 1 97.06 99 GLY A C 1
ATOM 762 O O . GLY A 1 99 ? -2.021 -6.906 -2.186 1 97.06 99 GLY A O 1
ATOM 763 N N . ASP A 1 100 ? -1.015 -8.219 -0.706 1 94.75 100 ASP A N 1
ATOM 764 C CA . ASP A 1 100 ? 0.281 -7.551 -0.636 1 94.75 100 ASP A CA 1
ATOM 765 C C . ASP A 1 100 ? 0.888 -7.383 -2.027 1 94.75 100 ASP A C 1
ATOM 767 O O . ASP A 1 100 ? 1.317 -6.289 -2.395 1 94.75 100 ASP A O 1
ATOM 771 N N . PRO A 1 101 ? 0.871 -8.438 -2.879 1 95.31 101 PRO A N 1
ATOM 772 C CA . PRO A 1 101 ? 1.534 -8.266 -4.172 1 95.31 101 PRO A CA 1
ATOM 773 C C . PRO A 1 101 ? 0.9 -7.164 -5.02 1 95.31 101 PRO A C 1
ATOM 775 O O . PRO A 1 101 ? 1.601 -6.473 -5.762 1 95.31 101 PRO A O 1
ATOM 778 N N . PHE A 1 102 ? -0.382 -6.984 -4.855 1 95.56 102 PHE A N 1
ATOM 779 C CA . PHE A 1 102 ? -1.07 -5.926 -5.586 1 95.56 102 PHE A CA 1
ATOM 780 C C . PHE A 1 102 ? -0.764 -4.562 -4.977 1 95.56 102 PHE A C 1
ATOM 782 O O . PHE A 1 102 ? -0.369 -3.635 -5.688 1 95.56 102 PHE A O 1
ATOM 789 N N . ILE A 1 103 ? -0.917 -4.453 -3.688 1 95.62 103 ILE A N 1
ATOM 790 C CA . ILE A 1 103 ? -0.772 -3.174 -3.002 1 95.62 103 ILE A CA 1
ATOM 791 C C . ILE A 1 103 ? 0.655 -2.658 -3.17 1 95.62 103 ILE A C 1
ATOM 793 O O . ILE A 1 103 ? 0.865 -1.49 -3.508 1 95.62 103 ILE A O 1
ATOM 797 N N . ARG A 1 104 ? 1.619 -3.578 -3.037 1 92.75 104 ARG A N 1
ATOM 798 C CA . ARG A 1 104 ? 3.021 -3.203 -3.184 1 92.75 104 ARG A CA 1
ATOM 799 C C . ARG A 1 104 ? 3.32 -2.74 -4.605 1 92.75 104 ARG A C 1
ATOM 801 O O . ARG A 1 104 ? 3.973 -1.714 -4.809 1 92.75 104 ARG A O 1
ATOM 808 N N . HIS A 1 105 ? 2.867 -3.479 -5.52 1 91.88 105 HIS A N 1
ATOM 809 C CA . HIS A 1 105 ? 3.154 -3.127 -6.902 1 91.88 105 HIS A CA 1
ATOM 810 C C . HIS A 1 105 ? 2.463 -1.824 -7.297 1 91.88 105 HIS A C 1
ATOM 812 O O . HIS A 1 105 ? 3.035 -1.007 -8.023 1 91.88 105 HIS A O 1
ATOM 818 N N . TYR A 1 106 ? 1.28 -1.662 -6.859 1 92.19 106 TYR A N 1
ATOM 819 C CA . TYR A 1 106 ? 0.553 -0.42 -7.098 1 92.19 106 TYR A CA 1
ATOM 820 C C . TYR A 1 106 ? 1.336 0.778 -6.578 1 92.19 106 TYR A C 1
ATOM 822 O O . TYR A 1 106 ? 1.491 1.78 -7.281 1 92.19 106 TYR A O 1
ATOM 830 N N . CYS A 1 107 ? 1.843 0.652 -5.32 1 90.56 107 CYS A N 1
ATOM 831 C CA . CYS A 1 107 ? 2.592 1.74 -4.699 1 90.56 107 CYS A CA 1
ATOM 832 C C . CYS A 1 107 ? 3.902 1.988 -5.438 1 90.56 107 CYS A C 1
ATOM 834 O O . CYS A 1 107 ? 4.355 3.129 -5.539 1 90.56 107 CYS A O 1
ATOM 836 N N . GLN A 1 108 ? 4.457 0.955 -5.953 1 86.31 108 GLN A N 1
ATOM 837 C CA . GLN A 1 108 ? 5.707 1.076 -6.695 1 86.31 108 GLN A CA 1
ATOM 838 C C . GLN A 1 108 ? 5.508 1.858 -7.992 1 86.31 108 GLN A C 1
ATOM 840 O O . GLN A 1 108 ? 6.34 2.691 -8.359 1 86.31 108 GLN A O 1
ATOM 845 N N . VAL A 1 109 ? 4.473 1.605 -8.562 1 85.69 109 VAL A N 1
ATOM 846 C CA . VAL A 1 109 ? 4.211 2.225 -9.859 1 85.69 109 VAL A CA 1
ATOM 847 C C . VAL A 1 109 ? 3.717 3.654 -9.664 1 85.69 109 VAL A C 1
ATOM 849 O O . VAL A 1 109 ? 3.977 4.531 -10.492 1 85.69 109 VAL A O 1
ATOM 852 N N . HIS A 1 110 ? 2.951 3.928 -8.609 1 77.88 110 HIS A N 1
ATOM 853 C CA . HIS A 1 110 ? 2.354 5.242 -8.391 1 77.88 110 HIS A CA 1
ATOM 854 C C . HIS A 1 110 ? 3.141 6.035 -7.352 1 77.88 110 HIS A C 1
ATOM 856 O O . HIS A 1 110 ? 2.584 6.906 -6.676 1 77.88 110 HIS A O 1
ATOM 862 N N . ASP A 1 111 ? 4.328 5.738 -7.199 1 64.5 111 ASP A N 1
ATOM 863 C CA . ASP A 1 111 ? 5.141 6.48 -6.242 1 64.5 111 ASP A CA 1
ATOM 864 C C . ASP A 1 111 ? 4.996 7.984 -6.445 1 64.5 111 ASP A C 1
ATOM 866 O O . ASP A 1 111 ? 5.691 8.578 -7.273 1 64.5 111 ASP A O 1
ATOM 870 N N . PHE A 1 112 ? 3.934 8.445 -5.867 1 53.81 112 PHE A N 1
ATOM 871 C CA . PHE A 1 112 ? 3.594 9.852 -5.996 1 53.81 112 PHE A CA 1
ATOM 872 C C . PHE A 1 112 ? 4.617 10.727 -5.277 1 53.81 112 PHE A C 1
ATOM 874 O O . PHE A 1 112 ? 4.797 11.891 -5.625 1 53.81 112 PHE A O 1
ATOM 881 N N . ALA A 1 113 ? 5.16 10.227 -4.105 1 51.06 113 ALA A N 1
ATOM 882 C CA . ALA A 1 113 ? 6.156 11.086 -3.465 1 51.06 113 ALA A CA 1
ATOM 883 C C . ALA A 1 113 ? 7.195 11.562 -4.473 1 51.06 113 ALA A C 1
ATOM 885 O O . ALA A 1 113 ? 7.609 12.727 -4.445 1 51.06 113 ALA A O 1
ATOM 886 N N . LYS A 1 114 ? 7.625 10.719 -5.395 1 52.47 114 LYS A N 1
ATOM 887 C CA . LYS A 1 114 ? 8.578 11.109 -6.43 1 52.47 114 LYS A CA 1
ATOM 888 C C . LYS A 1 114 ? 7.945 12.109 -7.402 1 52.47 114 LYS A C 1
ATOM 890 O O . LYS A 1 114 ? 8.625 13 -7.906 1 52.47 114 LYS A O 1
ATOM 895 N N . ARG A 1 115 ? 6.703 11.977 -7.617 1 48.91 115 ARG A N 1
ATOM 896 C CA . ARG A 1 115 ? 6.102 12.93 -8.547 1 48.91 115 ARG A CA 1
ATOM 897 C C . ARG A 1 115 ? 5.914 14.289 -7.891 1 48.91 115 ARG A C 1
ATOM 899 O O . ARG A 1 115 ? 5.98 15.32 -8.562 1 48.91 115 ARG A O 1
ATOM 906 N N . ARG A 1 116 ? 5.469 14.312 -6.652 1 45.28 116 ARG A N 1
ATOM 907 C CA . ARG A 1 116 ? 5.129 15.562 -5.988 1 45.28 116 ARG A CA 1
ATOM 908 C C . ARG A 1 116 ? 6.359 16.453 -5.816 1 45.28 116 ARG A C 1
ATOM 910 O O . ARG A 1 116 ? 6.262 17.672 -5.855 1 45.28 116 ARG A O 1
ATOM 917 N N . VAL A 1 117 ? 7.5 15.797 -5.488 1 44.06 117 VAL A N 1
ATOM 918 C CA . VAL A 1 117 ? 8.641 16.703 -5.332 1 44.06 117 VAL A CA 1
ATOM 919 C C . VAL A 1 117 ? 8.992 17.328 -6.68 1 44.06 117 VAL A C 1
ATOM 921 O O . VAL A 1 117 ? 9.719 18.312 -6.738 1 44.06 117 VAL A O 1
ATOM 924 N N . GLY A 1 118 ? 8.633 16.609 -7.734 1 41.19 118 GLY A N 1
ATOM 925 C CA . GLY A 1 118 ? 8.938 17.297 -8.984 1 41.19 118 GLY A CA 1
ATOM 926 C C . GLY A 1 118 ? 8.062 18.5 -9.234 1 41.19 118 GLY A C 1
ATOM 927 O O . GLY A 1 118 ? 7.387 18.594 -10.258 1 41.19 118 GLY A O 1
ATOM 928 N N . PHE A 1 119 ? 7.309 18.984 -8.383 1 36.31 119 PHE A N 1
ATOM 929 C CA . PHE A 1 119 ? 6.676 20.25 -8.734 1 36.31 119 PHE A CA 1
ATOM 930 C C . PHE A 1 119 ? 7.656 21.156 -9.461 1 36.31 119 PHE A C 1
ATOM 932 O O . PHE A 1 119 ? 8.875 21.016 -9.312 1 36.31 119 PHE A O 1
ATOM 939 N N . ALA A 1 120 ? 7.055 22.188 -10.297 1 36.66 120 ALA A N 1
ATOM 940 C CA . ALA A 1 120 ? 7.441 23.094 -11.375 1 36.66 120 ALA A CA 1
ATOM 941 C C . ALA A 1 120 ? 8.664 23.922 -10.984 1 36.66 120 ALA A C 1
ATOM 943 O O . ALA A 1 120 ? 8.766 24.391 -9.844 1 36.66 120 ALA A O 1
ATOM 944 N N . PRO A 1 121 ? 9.68 23.844 -11.609 1 32.16 121 PRO A N 1
ATOM 945 C CA . PRO A 1 121 ? 10.32 25.141 -11.773 1 32.16 121 PRO A CA 1
ATOM 946 C C . PRO A 1 121 ? 9.32 26.281 -11.969 1 32.16 121 PRO A C 1
ATOM 948 O O . PRO A 1 121 ? 8.258 26.078 -12.562 1 32.16 121 PRO A O 1
ATOM 951 N N . VAL A 1 122 ? 9.164 27.188 -10.977 1 28.33 122 VAL A N 1
ATOM 952 C CA . VAL A 1 122 ? 8.508 28.469 -11.227 1 28.33 122 VAL A CA 1
ATOM 953 C C . VAL A 1 122 ? 8.648 28.844 -12.695 1 28.33 122 VAL A C 1
ATOM 955 O O . VAL A 1 122 ? 9.75 29.156 -13.156 1 28.33 122 VAL A O 1
ATOM 958 N N . ARG A 1 123 ? 8.133 28.219 -13.648 1 31.25 123 ARG A N 1
ATOM 959 C CA . ARG A 1 123 ? 8.016 29.078 -14.812 1 31.25 123 ARG A CA 1
ATOM 960 C C . ARG A 1 123 ? 7.309 30.375 -14.469 1 31.25 123 ARG A C 1
ATOM 962 O O . ARG A 1 123 ? 6.633 30.469 -13.438 1 31.25 123 ARG A O 1
ATOM 969 N N . GLU A 1 124 ? 7.082 31.531 -15.453 1 29.61 124 GLU A N 1
ATOM 970 C CA . GLU A 1 124 ? 6.68 32.906 -15.641 1 29.61 124 GLU A CA 1
ATOM 971 C C . GLU A 1 124 ? 5.262 33.156 -15.133 1 29.61 124 GLU A C 1
ATOM 973 O O . GLU A 1 124 ? 4.289 32.844 -15.828 1 29.61 124 GLU A O 1
ATOM 978 N N . LEU A 1 125 ? 4.676 32.656 -14.156 1 25.81 125 LEU A N 1
ATOM 979 C CA . LEU A 1 125 ? 3.451 33.375 -13.875 1 25.81 125 LEU A CA 1
ATOM 980 C C . LEU A 1 125 ? 3.723 34.875 -13.852 1 25.81 125 LEU A C 1
ATOM 982 O O . LEU A 1 125 ? 3.061 35.625 -13.117 1 25.81 125 LEU A O 1
ATOM 986 N N . ALA A 1 126 ? 4.688 35.406 -14.672 1 29.06 126 ALA A N 1
ATOM 987 C CA . ALA A 1 126 ? 4.754 36.844 -14.984 1 29.06 126 ALA A CA 1
ATOM 988 C C . ALA A 1 126 ? 3.457 37.312 -15.633 1 29.06 126 ALA A C 1
ATOM 990 O O . ALA A 1 126 ? 3.113 38.5 -15.555 1 29.06 126 ALA A O 1
ATOM 991 N N . GLY A 1 127 ? 2.75 36.594 -16.547 1 25.86 127 GLY A N 1
ATOM 992 C CA . GLY A 1 127 ? 1.901 37.406 -17.391 1 25.86 127 GLY A CA 1
ATOM 993 C C . GLY A 1 127 ? 0.682 37.938 -16.672 1 25.86 127 GLY A C 1
ATOM 994 O O . GLY A 1 127 ? -0.184 38.562 -17.281 1 25.86 127 GLY A O 1
ATOM 995 N N . LEU A 1 128 ? 0.242 37.562 -15.523 1 20.66 128 LEU A N 1
ATOM 996 C CA . LEU A 1 128 ? -0.958 38.344 -15.234 1 20.66 128 LEU A CA 1
ATOM 997 C C . LEU A 1 128 ? -0.601 39.781 -14.891 1 20.66 128 LEU A C 1
ATOM 999 O O . LEU A 1 128 ? -1.441 40.531 -14.383 1 20.66 128 LEU A O 1
ATOM 1003 N N . GLU A 1 129 ? 0.544 40.312 -15.578 1 20.48 129 GLU A N 1
ATOM 1004 C CA . GLU A 1 129 ? 0.308 41.719 -15.875 1 20.48 129 GLU A CA 1
ATOM 1005 C C . GLU A 1 129 ? -0.624 41.875 -17.078 1 20.48 129 GLU A C 1
ATOM 1007 O O . GLU A 1 129 ? -0.597 41.062 -18 1 20.48 129 GLU A O 1
ATOM 1012 N N . MET B 1 1 ? -0.551 -1.297 17.234 1 88.19 1 MET B N 1
ATOM 1013 C CA . MET B 1 1 ? 0.516 -0.301 17.172 1 88.19 1 MET B CA 1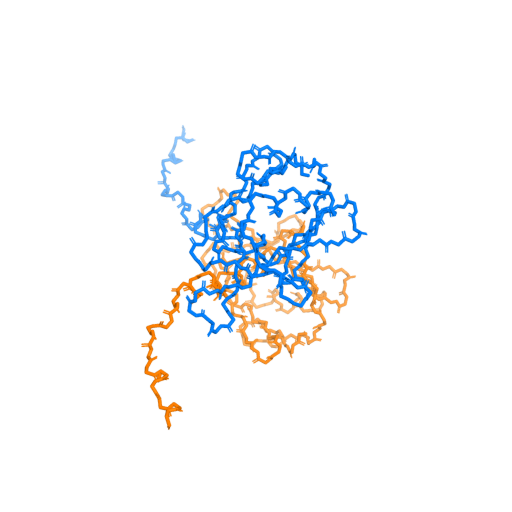
ATOM 1014 C C . MET B 1 1 ? 1.153 -0.109 18.547 1 88.19 1 MET B C 1
ATOM 1016 O O . MET B 1 1 ? 0.451 -0.016 19.562 1 88.19 1 MET B O 1
ATOM 1020 N N . ASP B 1 2 ? 2.426 -0.084 18.625 1 90.19 2 ASP B N 1
ATOM 1021 C CA . ASP B 1 2 ? 3.189 0.027 19.859 1 90.19 2 ASP B CA 1
ATOM 1022 C C . ASP B 1 2 ? 3.334 1.486 20.281 1 90.19 2 ASP B C 1
ATOM 1024 O O . ASP B 1 2 ? 3.549 1.774 21.469 1 90.19 2 ASP B O 1
ATOM 1028 N N . GLY B 1 3 ? 3.256 2.379 19.375 1 93.5 3 GLY B N 1
ATOM 1029 C CA . GLY B 1 3 ? 3.406 3.783 19.719 1 93.5 3 GLY B CA 1
ATOM 1030 C C . GLY B 1 3 ? 3.33 4.707 18.516 1 93.5 3 GLY B C 1
ATOM 1031 O O . GLY B 1 3 ? 3.543 4.273 17.391 1 93.5 3 GLY B O 1
ATOM 1032 N N . VAL B 1 4 ? 2.943 5.953 18.828 1 97.06 4 VAL B N 1
ATOM 1033 C CA . VAL B 1 4 ? 2.945 7.02 17.828 1 97.06 4 VAL B CA 1
ATOM 1034 C C . VAL B 1 4 ? 3.557 8.281 18.422 1 97.06 4 VAL B C 1
ATOM 1036 O O . VAL B 1 4 ? 3.307 8.617 19.594 1 97.06 4 VAL B O 1
ATOM 1039 N N . ARG B 1 5 ? 4.371 8.93 17.562 1 97.12 5 ARG B N 1
ATOM 1040 C CA . ARG B 1 5 ? 4.992 10.18 17.984 1 97.12 5 ARG B CA 1
ATOM 1041 C C . ARG B 1 5 ? 5.07 11.172 16.812 1 97.12 5 ARG B C 1
ATOM 1043 O O . ARG B 1 5 ? 5.246 10.766 15.664 1 97.12 5 ARG B O 1
ATOM 1050 N N . ILE B 1 6 ? 4.895 12.391 17.141 1 98.44 6 ILE B N 1
ATOM 1051 C CA . ILE B 1 6 ? 5.25 13.453 16.203 1 98.44 6 ILE B CA 1
ATOM 1052 C C . ILE B 1 6 ? 6.516 14.164 16.688 1 98.44 6 ILE B C 1
ATOM 1054 O O . ILE B 1 6 ? 6.535 14.75 17.766 1 98.44 6 ILE B O 1
ATOM 1058 N N . ASP B 1 7 ? 7.59 14.023 15.867 1 97.81 7 ASP B N 1
ATOM 1059 C CA . ASP B 1 7 ? 8.898 14.484 16.312 1 97.81 7 ASP B CA 1
ATOM 1060 C C . ASP B 1 7 ? 9.25 13.922 17.688 1 97.81 7 ASP B C 1
ATOM 1062 O O . ASP B 1 7 ? 9.398 12.703 17.844 1 97.81 7 ASP B O 1
ATOM 1066 N N . ASP B 1 8 ? 9.305 14.75 18.656 1 96.62 8 ASP B N 1
ATOM 1067 C CA . ASP B 1 8 ? 9.719 14.305 19.984 1 96.62 8 ASP B CA 1
ATOM 1068 C C . ASP B 1 8 ? 8.516 14.172 20.922 1 96.62 8 ASP B C 1
ATOM 1070 O O . ASP B 1 8 ? 8.672 13.797 22.078 1 96.62 8 ASP B O 1
ATOM 1074 N N . LYS B 1 9 ? 7.355 14.406 20.438 1 97 9 LYS B N 1
ATOM 1075 C CA . LYS B 1 9 ? 6.156 14.391 21.266 1 97 9 LYS B CA 1
ATOM 1076 C C . LYS B 1 9 ? 5.426 13.055 21.156 1 97 9 LYS B C 1
ATOM 1078 O O . LYS B 1 9 ? 5.004 12.664 20.062 1 97 9 LYS B O 1
ATOM 1083 N N . GLU B 1 10 ? 5.184 12.445 22.297 1 96.56 10 GLU B N 1
ATOM 1084 C CA . GLU B 1 10 ? 4.465 11.18 22.328 1 96.56 10 GLU B CA 1
ATOM 1085 C C . GLU B 1 10 ? 2.963 11.391 22.172 1 96.56 10 GLU B C 1
ATOM 1087 O O . GLU B 1 10 ? 2.398 12.32 22.75 1 96.56 10 GLU B O 1
ATOM 1092 N N . LEU B 1 11 ? 2.434 10.539 21.422 1 96.75 11 LEU B N 1
ATOM 1093 C CA . LEU B 1 11 ? 0.987 10.516 21.25 1 96.75 11 LEU B CA 1
ATOM 1094 C C . LEU B 1 11 ? 0.384 9.258 21.859 1 96.75 11 LEU B C 1
ATOM 1096 O O . LEU B 1 11 ? 1.053 8.539 22.609 1 96.75 11 LEU B O 1
ATOM 1100 N N . SER B 1 12 ? -0.937 9.062 21.734 1 86.69 12 SER B N 1
ATOM 1101 C CA . SER B 1 12 ? -1.571 7.902 22.359 1 86.69 12 SER B CA 1
ATOM 1102 C C . SER B 1 12 ? -1.305 6.637 21.547 1 86.69 12 SER B C 1
ATOM 1104 O O . SER B 1 12 ? -1.273 6.672 20.312 1 86.69 12 SER B O 1
ATOM 1106 N N . PRO B 1 13 ? -0.903 5.578 22.391 1 70.81 13 PRO B N 1
ATOM 1107 C CA . PRO B 1 13 ? -0.822 4.281 21.719 1 70.81 13 PRO B CA 1
ATOM 1108 C C . PRO B 1 13 ? -2.195 3.711 21.375 1 70.81 13 PRO B C 1
ATOM 1110 O O . PRO B 1 13 ? -3.129 3.805 22.172 1 70.81 13 PRO B O 1
ATOM 1113 N N . ALA B 1 14 ? -2.615 3.871 20.141 1 77.88 14 ALA B N 1
ATOM 1114 C CA . ALA B 1 14 ? -3.92 3.354 19.734 1 77.88 14 ALA B CA 1
ATOM 1115 C C . ALA B 1 14 ? -3.773 2.254 18.688 1 77.88 14 ALA B C 1
ATOM 1117 O O . ALA B 1 14 ? -2.656 1.852 18.359 1 77.88 14 ALA B O 1
ATOM 1118 N N . TYR B 1 15 ? -4.953 1.597 18.562 1 90.19 15 TYR B N 1
ATOM 1119 C CA . TYR B 1 15 ? -5.004 0.649 17.453 1 90.19 15 TYR B CA 1
ATOM 1120 C C . TYR B 1 15 ? -4.957 1.374 16.109 1 90.19 15 TYR B C 1
ATOM 1122 O O . TYR B 1 15 ? -5.41 2.516 16 1 90.19 15 TYR B O 1
ATOM 1130 N N . GLY B 1 16 ? -4.191 0.892 15.242 1 95.38 16 GLY B N 1
ATOM 1131 C CA . GLY B 1 16 ? -4.164 1.392 13.875 1 95.38 16 GLY B CA 1
ATOM 1132 C C . GLY B 1 16 ? -4.867 0.477 12.891 1 95.38 16 GLY B C 1
ATOM 1133 O O . GLY B 1 16 ? -4.762 -0.747 12.984 1 95.38 16 GLY B O 1
ATOM 1134 N N . VAL B 1 17 ? -5.691 1.077 12.07 1 95.38 17 VAL B N 1
ATOM 1135 C CA . VAL B 1 17 ? -6.324 0.341 10.977 1 95.38 17 VAL B CA 1
ATOM 1136 C C . VAL B 1 17 ? -5.895 0.935 9.641 1 95.38 17 VAL B C 1
ATOM 1138 O O . VAL B 1 17 ? -6.004 2.145 9.43 1 95.38 17 VAL B O 1
ATOM 1141 N N . THR B 1 18 ? -5.414 0.155 8.758 1 96.06 18 THR B N 1
ATOM 1142 C CA . THR B 1 18 ? -5.059 0.629 7.422 1 96.06 18 THR B CA 1
ATOM 1143 C C . THR B 1 18 ? -6.285 0.679 6.52 1 96.06 18 THR B C 1
ATOM 1145 O O . THR B 1 18 ? -7.145 -0.201 6.582 1 96.06 18 THR B O 1
ATOM 1148 N N . ASP B 1 19 ? -6.344 1.755 5.754 1 96.38 19 ASP B N 1
ATOM 1149 C CA . ASP B 1 19 ? -7.453 1.951 4.824 1 96.38 19 ASP B CA 1
ATOM 1150 C C . ASP B 1 19 ? -6.957 2.449 3.471 1 96.38 19 ASP B C 1
ATOM 1152 O O . ASP B 1 19 ? -6.707 3.645 3.295 1 96.38 19 ASP B O 1
ATOM 1156 N N . THR B 1 20 ? -6.898 1.536 2.426 1 93.88 20 THR B N 1
ATOM 1157 C CA . THR B 1 20 ? -6.359 1.863 1.109 1 93.88 20 THR B CA 1
ATOM 1158 C C . THR B 1 20 ? -7.285 2.826 0.37 1 93.88 20 THR B C 1
ATOM 1160 O O . THR B 1 20 ? -6.879 3.451 -0.613 1 93.88 20 THR B O 1
ATOM 1163 N N . GLY B 1 21 ? -8.5 3.047 0.83 1 92.25 21 GLY B N 1
ATOM 1164 C CA . GLY B 1 21 ? -9.484 3.857 0.13 1 92.25 21 GLY B CA 1
ATOM 1165 C C . GLY B 1 21 ? -9.523 5.297 0.608 1 92.25 21 GLY B C 1
ATOM 1166 O O . GLY B 1 21 ? -10.32 6.102 0.115 1 92.25 21 GLY B O 1
ATOM 1167 N N . THR B 1 22 ? -8.617 5.629 1.583 1 95.88 22 THR B N 1
ATOM 1168 C CA . THR B 1 22 ? -8.633 6.992 2.096 1 95.88 22 THR B CA 1
ATOM 1169 C C . THR B 1 22 ? -7.316 7.699 1.776 1 95.88 22 THR B C 1
ATOM 1171 O O . THR B 1 22 ? -6.246 7.09 1.835 1 95.88 22 THR B O 1
ATOM 1174 N N . SER B 1 23 ? -7.375 8.992 1.498 1 94.81 23 SER B N 1
ATOM 1175 C CA . SER B 1 23 ? -6.23 9.742 0.995 1 94.81 23 SER B CA 1
ATOM 1176 C C . SER B 1 23 ? -5.391 10.305 2.139 1 94.81 23 SER B C 1
ATOM 1178 O O . SER B 1 23 ? -4.262 10.758 1.924 1 94.81 23 SER B O 1
ATOM 1180 N N . SER B 1 24 ? -5.941 10.266 3.355 1 96.75 24 SER B N 1
ATOM 1181 C CA . SER B 1 24 ? -5.289 10.906 4.492 1 96.75 24 SER B CA 1
ATOM 1182 C C . SER B 1 24 ? -5.082 9.93 5.641 1 96.75 24 SER B C 1
ATOM 1184 O O . SER B 1 24 ? -5.613 8.812 5.613 1 96.75 24 SER B O 1
ATOM 1186 N N . ILE B 1 25 ? -4.227 10.352 6.516 1 97.69 25 ILE B N 1
ATOM 1187 C CA . ILE B 1 25 ? -4.18 9.734 7.84 1 97.69 25 ILE B CA 1
ATOM 1188 C C . ILE B 1 25 ? -5.125 10.469 8.789 1 97.69 25 ILE B C 1
ATOM 1190 O O . ILE B 1 25 ? -5.164 11.703 8.797 1 97.69 25 ILE B O 1
ATOM 1194 N N . PHE B 1 26 ? -5.902 9.719 9.578 1 97.69 26 PHE B N 1
ATOM 1195 C CA . PHE B 1 26 ? -6.781 10.32 10.57 1 97.69 26 PHE B CA 1
ATOM 1196 C C . PHE B 1 26 ? -6.355 9.922 11.984 1 97.69 26 PHE B C 1
ATOM 1198 O O . PHE B 1 26 ? -6.262 8.727 12.289 1 97.69 26 PHE B O 1
ATOM 1205 N N . ALA B 1 27 ? -6.125 10.891 12.758 1 97.5 27 ALA B N 1
ATOM 1206 C CA . ALA B 1 27 ? -5.73 10.703 14.148 1 97.5 27 ALA B CA 1
ATOM 1207 C C . ALA B 1 27 ? -6.922 10.906 15.086 1 97.5 27 ALA B C 1
ATOM 1209 O O . ALA B 1 27 ? -7.867 11.617 14.75 1 97.5 27 ALA B O 1
ATOM 1210 N N . PRO B 1 28 ? -6.77 10.258 16.203 1 96.69 28 PRO B N 1
ATOM 1211 C CA . PRO B 1 28 ? -7.711 10.688 17.25 1 96.69 28 PRO B CA 1
ATOM 1212 C C . PRO B 1 28 ? -7.637 12.188 17.531 1 96.69 28 PRO B C 1
ATOM 1214 O O . PRO B 1 28 ? -6.562 12.781 17.438 1 96.69 28 PRO B O 1
ATOM 1217 N N . LYS B 1 29 ? -8.812 12.75 17.953 1 96.5 29 LYS B N 1
ATOM 1218 C CA . LYS B 1 29 ? -8.945 14.195 18.094 1 96.5 29 LYS B CA 1
ATOM 1219 C C . LYS B 1 29 ? -7.871 14.758 19.016 1 96.5 29 LYS B C 1
ATOM 1221 O O . LYS B 1 29 ? -7.211 15.742 18.688 1 96.5 29 LYS B O 1
ATOM 1226 N N . ASP B 1 30 ? -7.656 14.164 20.172 1 95.81 30 ASP B N 1
ATOM 1227 C CA . ASP B 1 30 ? -6.703 14.688 21.141 1 95.81 30 ASP B CA 1
ATOM 1228 C C . ASP B 1 30 ? -5.281 14.648 20.594 1 95.81 30 ASP B C 1
ATOM 1230 O O . ASP B 1 30 ? -4.496 15.578 20.812 1 95.81 30 ASP B O 1
ATOM 1234 N N . ASP B 1 31 ? -4.918 13.602 19.922 1 97.06 31 ASP B N 1
ATOM 1235 C CA . ASP B 1 31 ? -3.59 13.484 19.344 1 97.06 31 ASP B CA 1
ATOM 1236 C C . ASP B 1 31 ? -3.395 14.508 18.219 1 97.06 31 ASP B C 1
ATOM 1238 O O . ASP B 1 31 ? -2.312 15.086 18.078 1 97.06 31 ASP B O 1
ATOM 1242 N N . PHE B 1 32 ? -4.465 14.695 17.5 1 97.69 32 PHE B N 1
ATOM 1243 C CA . PHE B 1 32 ? -4.363 15.648 16.406 1 97.69 32 PHE B CA 1
ATOM 1244 C C . PHE B 1 32 ? -4.117 17.062 16.922 1 97.69 32 PHE B C 1
ATOM 1246 O O . PHE B 1 32 ? -3.357 17.828 16.328 1 97.69 32 PHE B O 1
ATOM 1253 N N . VAL B 1 33 ? -4.75 17.422 17.984 1 96.81 33 VAL B N 1
ATOM 1254 C CA . VAL B 1 33 ? -4.531 18.719 18.609 1 96.81 33 VAL B CA 1
ATOM 1255 C C . VAL B 1 33 ? 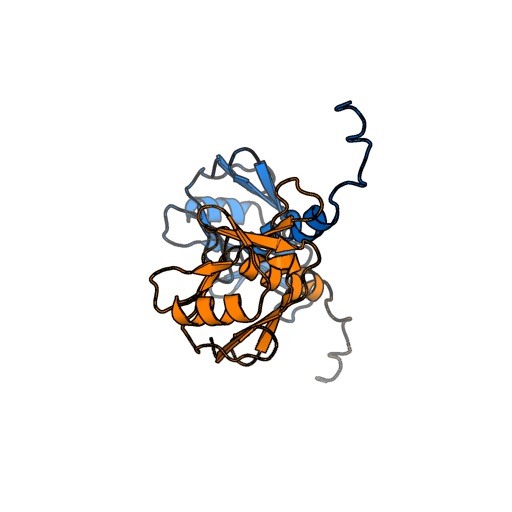-3.059 18.859 18.984 1 96.81 33 VAL B C 1
ATOM 1257 O O . VAL B 1 33 ? -2.461 19.922 18.781 1 96.81 33 VAL B O 1
ATOM 1260 N N . LYS B 1 34 ? -2.461 17.797 19.531 1 97.06 34 LYS B N 1
ATOM 1261 C CA . LYS B 1 34 ? -1.04 17.828 19.859 1 97.06 34 LYS B CA 1
ATOM 1262 C C . LYS B 1 34 ? -0.186 18.016 18.609 1 97.06 34 LYS B C 1
ATOM 1264 O O . LYS B 1 34 ? 0.813 18.734 18.641 1 97.06 34 LYS B O 1
ATOM 1269 N N . ILE B 1 35 ? -0.593 17.359 17.547 1 98.12 35 ILE B N 1
ATOM 1270 C CA . ILE B 1 35 ? 0.133 17.484 16.281 1 98.12 35 ILE B CA 1
ATOM 1271 C C . ILE B 1 35 ? 0.078 18.922 15.789 1 98.12 35 ILE B C 1
ATOM 1273 O O . ILE B 1 35 ? 1.098 19.484 15.375 1 98.12 35 ILE B O 1
ATOM 1277 N N . LEU B 1 36 ? -1.126 19.484 15.906 1 97.25 36 LEU B N 1
ATOM 1278 C CA . LEU B 1 36 ? -1.295 20.844 15.422 1 97.25 36 LEU B CA 1
ATOM 1279 C C . LEU B 1 36 ? -0.434 21.828 16.219 1 97.25 36 LEU B C 1
ATOM 1281 O O . LEU B 1 36 ? 0.02 22.844 15.688 1 97.25 36 LEU B O 1
ATOM 1285 N N . LYS B 1 37 ? -0.203 21.547 17.406 1 95.69 37 LYS B N 1
ATOM 1286 C CA . LYS B 1 37 ? 0.633 22.391 18.25 1 95.69 37 LYS B CA 1
ATOM 1287 C C . LYS B 1 37 ? 2.102 22.281 17.844 1 95.69 37 LYS B C 1
ATOM 1289 O O . LYS B 1 37 ? 2.877 23.219 18.062 1 95.69 37 LYS B O 1
ATOM 1294 N N . LYS B 1 38 ? 2.49 21.156 17.297 1 96.88 38 LYS B N 1
ATOM 1295 C CA . LYS B 1 38 ? 3.885 20.906 16.938 1 96.88 38 LYS B CA 1
ATOM 1296 C C . LYS B 1 38 ? 4.18 21.344 15.516 1 96.88 38 LYS B C 1
ATOM 1298 O O . LYS B 1 38 ? 5.297 21.766 15.203 1 96.88 38 LYS B O 1
ATOM 1303 N N . VAL B 1 39 ? 3.176 21.25 14.656 1 97.31 39 VAL B N 1
ATOM 1304 C CA . VAL B 1 39 ? 3.303 21.562 13.234 1 97.31 39 VAL B CA 1
ATOM 1305 C C . VAL B 1 39 ? 2.711 22.938 12.945 1 97.31 39 VAL B C 1
ATOM 1307 O O . VAL B 1 39 ? 1.579 23.234 13.344 1 97.31 39 VAL B O 1
ATOM 1310 N N . LYS B 1 40 ? 3.473 23.828 12.383 1 96.19 40 LYS B N 1
ATOM 1311 C CA . LYS B 1 40 ? 2.947 25.141 11.984 1 96.19 40 LYS B CA 1
ATOM 1312 C C . LYS B 1 40 ? 1.962 25 10.828 1 96.19 40 LYS B C 1
ATOM 1314 O O . LYS B 1 40 ? 2.361 24.719 9.695 1 96.19 40 LYS B O 1
ATOM 1319 N N . VAL B 1 41 ? 0.704 25.219 11.18 1 97.75 41 VAL B N 1
ATOM 1320 C CA . VAL B 1 41 ? -0.331 25.016 10.172 1 97.75 41 VAL B CA 1
ATOM 1321 C C . VAL B 1 41 ? -1.175 26.281 10.031 1 97.75 41 VAL B C 1
ATOM 1323 O O . VAL B 1 41 ? -1.174 27.141 10.922 1 97.75 41 VAL B O 1
ATOM 1326 N N . THR B 1 42 ? -1.805 26.391 8.836 1 96.06 42 THR B N 1
ATOM 1327 C CA . THR B 1 42 ? -2.85 27.375 8.578 1 96.06 42 THR B CA 1
ATOM 1328 C C . THR B 1 42 ? -4.16 26.688 8.195 1 96.06 42 THR B C 1
ATOM 1330 O O . THR B 1 42 ? -4.191 25.875 7.273 1 96.06 42 THR B O 1
ATOM 1333 N N . LYS B 1 43 ? -5.219 27 8.953 1 95.94 43 LYS B N 1
ATOM 1334 C CA . LYS B 1 43 ? -6.516 26.406 8.648 1 95.94 43 LYS B CA 1
ATOM 1335 C C . LYS B 1 43 ? -7.031 26.859 7.293 1 95.94 43 LYS B C 1
ATOM 1337 O O . LYS B 1 43 ? -6.945 28.047 6.961 1 95.94 43 LYS B O 1
ATOM 1342 N N . SER B 1 44 ? -7.48 25.969 6.52 1 92.94 44 SER B N 1
ATOM 1343 C CA . SER B 1 44 ? -8.086 26.219 5.215 1 92.94 44 SER B CA 1
ATOM 1344 C C . SER B 1 44 ? -9.305 25.328 4.988 1 92.94 44 SER B C 1
ATOM 1346 O O . SER B 1 44 ? -9.164 24.156 4.66 1 92.94 44 SER B O 1
ATOM 1348 N N . GLY B 1 45 ? -10.516 25.953 5.062 1 92.19 45 GLY B N 1
ATOM 1349 C CA . GLY B 1 45 ? -11.711 25.125 4.984 1 92.19 45 GLY B CA 1
ATOM 1350 C C . GLY B 1 45 ? -11.766 24.062 6.051 1 92.19 45 GLY B C 1
ATOM 1351 O O . GLY B 1 45 ? -11.672 24.344 7.242 1 92.19 45 GLY B O 1
ATOM 1352 N N . THR B 1 46 ? -11.82 22.75 5.547 1 89.56 46 THR B N 1
ATOM 1353 C CA . THR B 1 46 ? -11.922 21.625 6.469 1 89.56 46 THR B CA 1
ATOM 1354 C C . THR B 1 46 ? -10.539 21.016 6.727 1 89.56 46 THR B C 1
ATOM 1356 O O . THR B 1 46 ? -10.414 20.047 7.477 1 89.56 46 THR B O 1
ATOM 1359 N N . GLY B 1 47 ? -9.609 21.656 6.164 1 95.12 47 GLY B N 1
ATOM 1360 C CA . GLY B 1 47 ? -8.273 21.109 6.32 1 95.12 47 GLY B CA 1
ATOM 1361 C C . GLY B 1 47 ? -7.246 22.141 6.734 1 95.12 47 GLY B C 1
ATOM 1362 O O . GLY B 1 47 ? -7.594 23.172 7.32 1 95.12 47 GLY B O 1
ATOM 1363 N N . TYR B 1 48 ? -5.941 21.703 6.57 1 97.88 48 TYR B N 1
ATOM 1364 C CA . TYR B 1 48 ? -4.828 22.547 6.984 1 97.88 48 TYR B CA 1
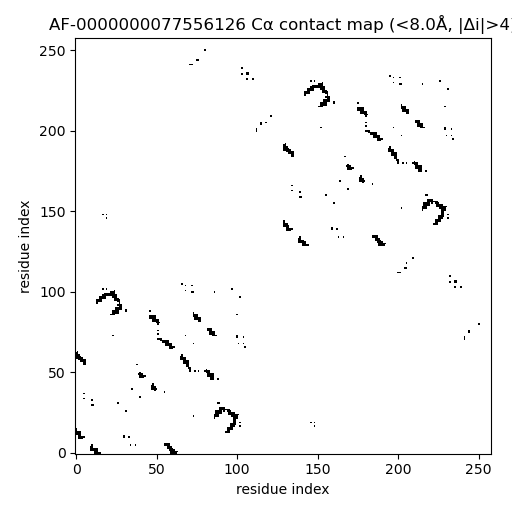ATOM 1365 C C . TYR B 1 48 ? -3.781 22.656 5.879 1 97.88 48 TYR B C 1
ATOM 1367 O O . TYR B 1 48 ? -3.521 21.672 5.168 1 97.88 48 TYR B O 1
ATOM 1375 N N . LEU B 1 49 ? -3.277 23.828 5.762 1 97.12 49 LEU B N 1
ATOM 1376 C CA . LEU B 1 49 ? -2.127 24.078 4.898 1 97.12 49 LEU B CA 1
ATOM 1377 C C . LEU B 1 49 ? -0.847 24.188 5.723 1 97.12 49 LEU B C 1
ATOM 1379 O O . LEU B 1 49 ? -0.868 24.703 6.844 1 97.12 49 LEU B O 1
ATOM 1383 N N . VAL B 1 50 ? 0.195 23.719 5.156 1 97.56 50 VAL B N 1
ATOM 1384 C CA . VAL B 1 50 ? 1.538 23.812 5.719 1 97.56 50 VAL B CA 1
ATOM 1385 C C . VAL B 1 50 ? 2.521 24.25 4.633 1 97.56 50 VAL B C 1
ATOM 1387 O O . VAL B 1 50 ? 2.252 24.078 3.439 1 97.56 50 VAL B O 1
ATOM 1390 N N . LYS B 1 51 ? 3.613 24.906 5.074 1 96.31 51 LYS B N 1
ATOM 1391 C CA . LYS B 1 51 ? 4.648 25.188 4.086 1 96.31 51 LYS B CA 1
ATOM 1392 C C . LYS B 1 51 ? 5.113 23.906 3.393 1 96.31 51 LYS B C 1
ATOM 1394 O O . LYS B 1 51 ? 5.277 22.875 4.039 1 96.31 51 LYS B O 1
ATOM 1399 N N . CYS B 1 52 ? 5.309 24.047 2.09 1 94.56 52 CYS B N 1
ATOM 1400 C CA . CYS B 1 52 ? 5.664 22.859 1.32 1 94.56 52 CYS B CA 1
ATOM 1401 C C . CYS B 1 52 ? 6.996 22.281 1.788 1 94.56 52 CYS B C 1
ATOM 1403 O O . CYS B 1 52 ? 7.254 21.094 1.62 1 94.56 52 CYS B O 1
ATOM 1405 N N . ASN B 1 53 ? 7.812 23.016 2.357 1 94.88 53 ASN B N 1
ATOM 1406 C CA . ASN B 1 53 ? 9.109 22.547 2.836 1 94.88 53 ASN B CA 1
ATOM 1407 C C . ASN B 1 53 ? 9.102 22.312 4.34 1 94.88 53 ASN B C 1
ATOM 1409 O O . ASN B 1 53 ? 10.148 22.312 4.984 1 94.88 53 ASN B O 1
ATOM 1413 N N . ALA B 1 54 ? 7.914 22.234 4.918 1 96.38 54 ALA B N 1
ATOM 1414 C CA . ALA B 1 54 ? 7.793 21.953 6.348 1 96.38 54 ALA B CA 1
ATOM 1415 C C . ALA B 1 54 ? 8.594 20.719 6.734 1 96.38 54 ALA B C 1
ATOM 1417 O O . ALA B 1 54 ? 8.695 19.766 5.957 1 96.38 54 ALA B O 1
ATOM 1418 N N . LYS B 1 55 ? 9.164 20.766 7.992 1 97.25 55 LYS B N 1
ATOM 1419 C CA . LYS B 1 55 ? 9.961 19.656 8.5 1 97.25 55 LYS B CA 1
ATOM 1420 C C . LYS B 1 55 ? 9.359 19.078 9.781 1 97.25 55 LYS B C 1
ATOM 1422 O O . LYS B 1 55 ? 9.359 19.75 10.82 1 97.25 55 LYS B O 1
ATOM 1427 N N . PHE B 1 56 ? 8.852 17.953 9.75 1 98.19 56 PHE B N 1
ATOM 1428 C CA . PHE B 1 56 ? 8.383 17.141 10.867 1 98.19 56 PHE B CA 1
ATOM 1429 C C . PHE B 1 56 ? 8.297 15.664 10.469 1 98.19 56 PHE B C 1
ATOM 1431 O O . PHE B 1 56 ? 8.359 15.336 9.289 1 98.19 56 PHE B O 1
ATOM 1438 N N . THR B 1 57 ? 8.258 14.844 11.453 1 98.38 57 THR B N 1
ATOM 1439 C CA . THR B 1 57 ? 8.18 13.414 11.195 1 98.38 57 THR B CA 1
ATOM 1440 C C . THR B 1 57 ? 7.148 12.758 12.102 1 98.38 57 THR B C 1
ATOM 1442 O O . THR B 1 57 ? 7.113 13.023 13.305 1 98.38 57 THR B O 1
ATOM 1445 N N . LEU B 1 58 ? 6.25 12.016 11.516 1 98.38 58 LEU B N 1
ATOM 1446 C CA . LEU B 1 58 ? 5.355 11.125 12.258 1 98.38 58 LEU B CA 1
ATOM 1447 C C . LEU B 1 58 ? 5.969 9.742 12.406 1 98.38 58 LEU B C 1
ATOM 1449 O O . LEU B 1 58 ? 6.309 9.094 11.406 1 98.38 58 LEU B O 1
ATOM 1453 N N . HIS B 1 59 ? 6.164 9.305 13.641 1 97.5 59 HIS B N 1
ATOM 1454 C CA . HIS B 1 59 ? 6.723 7.988 13.93 1 97.5 59 HIS B CA 1
ATOM 1455 C C . HIS B 1 59 ? 5.641 7.02 14.383 1 97.5 59 HIS B C 1
ATOM 1457 O O . HIS B 1 59 ? 4.891 7.312 15.32 1 97.5 59 HIS B O 1
ATOM 1463 N N . ILE B 1 60 ? 5.582 5.949 13.711 1 96.88 60 ILE B N 1
ATOM 1464 C CA . ILE B 1 60 ? 4.645 4.898 14.094 1 96.88 60 ILE B CA 1
ATOM 1465 C C . ILE B 1 60 ? 5.406 3.604 14.375 1 96.88 60 ILE B C 1
ATOM 1467 O O . ILE B 1 60 ? 6.188 3.145 13.539 1 96.88 60 ILE B O 1
ATOM 1471 N N . THR B 1 61 ? 5.164 3.072 15.547 1 95.06 61 THR B N 1
ATOM 1472 C CA . THR B 1 61 ? 5.824 1.836 15.953 1 95.06 61 THR B CA 1
ATOM 1473 C C . THR B 1 61 ? 4.863 0.655 15.859 1 95.06 61 THR B C 1
ATOM 1475 O O . THR B 1 61 ? 3.787 0.676 16.469 1 95.06 61 THR B O 1
ATOM 1478 N N . VAL B 1 62 ? 5.254 -0.306 15.031 1 90.25 62 VAL B N 1
ATOM 1479 C CA . VAL B 1 62 ? 4.48 -1.533 14.875 1 90.25 62 VAL B CA 1
ATOM 1480 C C . VAL B 1 62 ? 5.379 -2.746 15.094 1 90.25 62 VAL B C 1
ATOM 1482 O O . VAL B 1 62 ? 6.438 -2.865 14.469 1 90.25 62 VAL B O 1
ATOM 1485 N N . ASN B 1 63 ? 4.945 -3.6 16 1 88.25 63 ASN B N 1
ATOM 1486 C CA . ASN B 1 63 ? 5.715 -4.797 16.328 1 88.25 63 ASN B CA 1
ATOM 1487 C C . ASN B 1 63 ? 7.168 -4.457 16.641 1 88.25 63 ASN B C 1
ATOM 1489 O O . ASN B 1 63 ? 8.086 -5.086 16.125 1 88.25 63 ASN B O 1
ATOM 1493 N N . GLY B 1 64 ? 7.363 -3.416 17.328 1 91.56 64 GLY B N 1
ATOM 1494 C CA . GLY B 1 64 ? 8.68 -3.016 17.812 1 91.56 64 GLY B CA 1
ATOM 1495 C C . GLY B 1 64 ? 9.5 -2.287 16.766 1 91.56 64 GLY B C 1
ATOM 1496 O O . GLY B 1 64 ? 10.602 -1.816 17.047 1 91.56 64 GLY B O 1
ATOM 1497 N N . LYS B 1 65 ? 9.039 -2.18 15.578 1 92.69 65 LYS B N 1
ATOM 1498 C CA . LYS B 1 65 ? 9.734 -1.482 14.5 1 92.69 65 LYS B CA 1
ATOM 1499 C C . LYS B 1 65 ? 9.125 -0.106 14.258 1 92.69 65 LYS B C 1
ATOM 1501 O O . LYS B 1 65 ? 7.898 0.043 14.242 1 92.69 65 LYS B O 1
ATOM 1506 N N . VAL B 1 66 ? 9.977 0.872 14.031 1 95.25 66 VAL B N 1
ATOM 1507 C CA . VAL B 1 66 ? 9.508 2.244 13.883 1 95.25 66 VAL B CA 1
ATOM 1508 C C . VAL B 1 66 ? 9.484 2.623 12.406 1 95.25 66 VAL B C 1
ATOM 1510 O O . VAL B 1 66 ? 10.461 2.398 11.688 1 95.25 66 VAL B O 1
ATOM 1513 N N . LEU B 1 67 ? 8.367 3.105 11.969 1 95.81 67 LEU B N 1
ATOM 1514 C CA . LEU B 1 67 ? 8.234 3.74 10.664 1 95.81 67 LEU B CA 1
ATOM 1515 C C . LEU B 1 67 ? 8.273 5.262 10.789 1 95.81 67 LEU B C 1
ATOM 1517 O O . LEU B 1 67 ? 7.434 5.852 11.469 1 95.81 67 LEU B O 1
ATOM 1521 N N . HIS B 1 68 ? 9.297 5.91 10.141 1 97.38 68 HIS B N 1
ATOM 1522 C CA . HIS B 1 68 ? 9.422 7.363 10.117 1 97.38 68 HIS B CA 1
ATOM 1523 C C . HIS B 1 68 ? 8.781 7.949 8.859 1 97.38 68 HIS B C 1
ATOM 1525 O O . HIS B 1 68 ? 9.289 7.754 7.754 1 97.38 68 HIS B O 1
ATOM 1531 N N . ILE B 1 69 ? 7.711 8.633 9.039 1 97.06 69 ILE B N 1
ATOM 1532 C CA . ILE B 1 69 ? 7.023 9.242 7.906 1 97.06 69 ILE B CA 1
ATOM 1533 C C . ILE B 1 69 ? 7.32 10.742 7.875 1 97.06 69 ILE B C 1
ATOM 1535 O O . ILE B 1 69 ? 6.77 11.508 8.672 1 97.06 69 ILE B O 1
ATOM 1539 N N . PRO B 1 70 ? 8.125 11.125 6.938 1 97.06 70 PRO B N 1
ATOM 1540 C CA . PRO B 1 70 ? 8.461 12.547 6.898 1 97.06 70 PRO B CA 1
ATOM 1541 C C . PRO B 1 70 ? 7.324 13.414 6.352 1 97.06 70 PRO B C 1
ATOM 1543 O O . PRO B 1 70 ? 6.422 12.898 5.684 1 97.06 70 PRO B O 1
ATOM 1546 N N . ALA B 1 71 ? 7.395 14.609 6.578 1 96.69 71 ALA B N 1
ATOM 1547 C CA . ALA B 1 71 ? 6.371 15.586 6.215 1 96.69 71 ALA B CA 1
ATOM 1548 C C . ALA B 1 71 ? 6.02 15.484 4.734 1 96.69 71 ALA B C 1
ATOM 1550 O O . ALA B 1 71 ? 4.844 15.5 4.363 1 96.69 71 ALA B O 1
ATOM 1551 N N . ASN B 1 72 ? 7.012 15.336 3.922 1 93.38 72 ASN B N 1
ATOM 1552 C CA . ASN B 1 72 ? 6.789 15.391 2.48 1 93.38 72 ASN B CA 1
ATOM 1553 C C . ASN B 1 72 ? 5.941 14.219 2 1 93.38 72 ASN B C 1
ATOM 1555 O O . ASN B 1 72 ? 5.367 14.266 0.909 1 93.38 72 ASN B O 1
ATOM 1559 N N . GLN B 1 73 ? 5.832 13.195 2.871 1 93.75 73 GLN B N 1
ATOM 1560 C CA . GLN B 1 73 ? 4.988 12.055 2.525 1 93.75 73 GLN B CA 1
ATOM 1561 C C . GLN B 1 73 ? 3.537 12.305 2.924 1 93.75 73 GLN B C 1
ATOM 1563 O O . GLN B 1 73 ? 2.65 11.523 2.576 1 93.75 73 GLN B O 1
ATOM 1568 N N . MET B 1 74 ? 3.336 13.367 3.654 1 96.69 74 MET B N 1
ATOM 1569 C CA . MET B 1 74 ? 1.993 13.68 4.137 1 96.69 74 MET B CA 1
ATOM 1570 C C . MET B 1 74 ? 1.531 15.039 3.621 1 96.69 74 MET B C 1
ATOM 1572 O O . MET B 1 74 ? 0.761 15.727 4.289 1 96.69 74 MET B O 1
ATOM 1576 N N . LEU B 1 75 ? 2.02 15.438 2.473 1 95.88 75 LEU B N 1
ATOM 1577 C CA . LEU B 1 75 ? 1.634 16.703 1.868 1 95.88 75 LEU B CA 1
ATOM 1578 C C . LEU B 1 75 ? 1.146 16.5 0.438 1 95.88 75 LEU B C 1
ATOM 1580 O O . LEU B 1 75 ? 1.635 15.625 -0.27 1 95.88 75 LEU B O 1
ATOM 1584 N N . ARG B 1 76 ? 0.228 17.359 0.09 1 92.81 76 ARG B N 1
ATOM 1585 C CA . ARG B 1 76 ? -0.274 17.391 -1.279 1 92.81 76 ARG B CA 1
ATOM 1586 C C . ARG B 1 76 ? -0.133 18.797 -1.873 1 92.81 76 ARG B C 1
ATOM 1588 O O . ARG B 1 76 ? -0.575 19.781 -1.272 1 92.81 76 ARG B O 1
ATOM 1595 N N . ASN B 1 77 ? 0.477 18.812 -2.971 1 89.94 77 ASN B N 1
ATOM 1596 C CA . ASN B 1 77 ? 0.583 20.078 -3.682 1 89.94 77 ASN B CA 1
ATOM 1597 C C . ASN B 1 77 ? -0.761 20.516 -4.262 1 89.94 77 ASN B C 1
ATOM 1599 O O . ASN B 1 77 ? -1.414 19.75 -4.965 1 89.94 77 ASN B O 1
ATOM 1603 N N . VAL B 1 78 ? -1.163 21.719 -3.916 1 88.75 78 VAL B N 1
ATOM 1604 C CA . VAL B 1 78 ? -2.469 22.203 -4.355 1 88.75 78 VAL B CA 1
ATOM 1605 C C . VAL B 1 78 ? -2.287 23.297 -5.414 1 88.75 78 VAL B C 1
ATOM 1607 O O . VAL B 1 78 ? -3.199 24.094 -5.66 1 88.75 78 VAL B O 1
ATOM 1610 N N . GLY B 1 79 ? -1.15 23.281 -6.039 1 85.5 79 GLY B N 1
ATOM 1611 C CA . GLY B 1 79 ? -0.893 24.266 -7.078 1 85.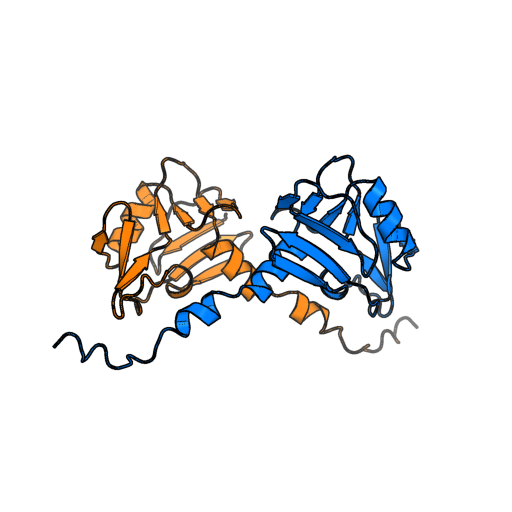5 79 GLY B CA 1
ATOM 1612 C C . GLY B 1 79 ? -0.279 25.547 -6.547 1 85.5 79 GLY B C 1
ATOM 1613 O O . GLY B 1 79 ? -0.252 26.578 -7.242 1 85.5 79 GLY B O 1
ATOM 1614 N N . ASP B 1 80 ? 0.009 25.641 -5.309 1 85.12 80 ASP B N 1
ATOM 1615 C CA . ASP B 1 80 ? 0.702 26.75 -4.664 1 85.12 80 ASP B CA 1
ATOM 1616 C C . ASP B 1 80 ? 2.186 26.438 -4.477 1 85.12 80 ASP B C 1
ATOM 1618 O O . ASP B 1 80 ? 2.553 25.297 -4.184 1 85.12 80 ASP B O 1
ATOM 1622 N N . LYS B 1 81 ? 2.949 27.453 -4.719 1 86.12 81 LYS B N 1
ATOM 1623 C CA . LYS B 1 81 ? 4.395 27.25 -4.672 1 86.12 81 LYS B CA 1
ATOM 1624 C C . LYS B 1 81 ? 4.883 27.109 -3.23 1 86.12 81 LYS B C 1
ATOM 1626 O O . LYS B 1 81 ? 5.887 26.453 -2.967 1 86.12 81 LYS B O 1
ATOM 1631 N N . SER B 1 82 ? 4.156 27.703 -2.328 1 92.69 82 SER B N 1
ATOM 1632 C CA . SER B 1 82 ? 4.711 27.812 -0.983 1 92.69 82 SER B CA 1
ATOM 1633 C C . SER B 1 82 ? 3.91 26.984 0.013 1 92.69 82 SER B C 1
ATOM 1635 O O . SER B 1 82 ? 4.445 26.531 1.028 1 92.69 82 SER B O 1
ATOM 1637 N N . MET B 1 83 ? 2.639 26.859 -0.343 1 94.81 83 MET B N 1
ATOM 1638 C CA . MET B 1 83 ? 1.763 26.172 0.609 1 94.81 83 MET B CA 1
ATOM 1639 C C . MET B 1 83 ? 1.259 24.859 0.041 1 94.81 83 MET B C 1
ATOM 1641 O O . MET B 1 83 ? 0.935 24.766 -1.145 1 94.81 83 MET B O 1
ATOM 1645 N N . CYS B 1 84 ? 1.202 23.844 0.928 1 95.12 84 CYS B N 1
ATOM 1646 C CA . CYS B 1 84 ? 0.721 22.516 0.585 1 95.12 84 CYS B CA 1
ATOM 1647 C C . CYS B 1 84 ? -0.365 22.062 1.553 1 95.12 84 CYS B C 1
ATOM 1649 O O . CYS B 1 84 ? -0.417 22.516 2.695 1 95.12 84 CYS B O 1
ATOM 1651 N N . GLN B 1 85 ? -1.212 21.219 1.071 1 95.94 85 GLN B N 1
ATOM 1652 C CA . GLN B 1 85 ? -2.252 20.641 1.918 1 95.94 85 GLN B CA 1
ATOM 1653 C C . GLN B 1 85 ? -1.693 19.531 2.793 1 95.94 85 GLN B C 1
ATOM 1655 O O . GLN B 1 85 ? -0.961 18.656 2.312 1 95.94 85 GLN B O 1
ATOM 1660 N N . LEU B 1 86 ? -2.027 19.594 4.082 1 97.56 86 LEU B N 1
ATOM 1661 C CA . LEU B 1 86 ? -1.653 18.531 5.012 1 97.56 86 LEU B CA 1
ATOM 1662 C C . LEU B 1 86 ? -2.596 17.344 4.887 1 97.56 86 LEU B C 1
ATOM 1664 O O . LEU B 1 86 ? -3.812 17.484 5.031 1 97.56 86 LEU B O 1
ATOM 1668 N N . MET B 1 87 ? -2.072 16.141 4.602 1 97.44 87 MET B N 1
ATOM 1669 C CA . MET B 1 87 ? -2.854 14.914 4.469 1 97.44 87 MET B CA 1
ATOM 1670 C C . MET B 1 87 ? -2.879 14.141 5.781 1 97.44 87 MET B C 1
ATOM 1672 O O . MET B 1 87 ? -2.678 12.922 5.793 1 97.44 87 MET B O 1
ATOM 1676 N N . LEU B 1 88 ? -2.996 14.797 6.816 1 98.31 88 LEU B N 1
ATOM 1677 C CA . LEU B 1 88 ? -3.225 14.367 8.195 1 98.31 88 LEU B CA 1
ATOM 1678 C C . LEU B 1 88 ? -4.383 15.141 8.812 1 98.31 88 LEU B C 1
ATOM 1680 O O . LEU B 1 88 ? -4.395 16.375 8.797 1 98.31 88 LEU B O 1
ATOM 1684 N N . ALA B 1 89 ? -5.367 14.43 9.328 1 97.94 89 ALA B N 1
ATOM 1685 C CA . ALA B 1 89 ? -6.57 15.047 9.875 1 97.94 89 ALA B CA 1
ATOM 1686 C C . ALA B 1 89 ? -7.082 14.266 11.086 1 97.94 89 ALA B C 1
ATOM 1688 O O . ALA B 1 89 ? -6.445 13.305 11.531 1 97.94 89 ALA B O 1
ATOM 1689 N N . SER B 1 90 ? -8.094 14.781 11.688 1 96.88 90 SER B N 1
ATOM 1690 C CA . SER B 1 90 ? -8.719 14.086 12.805 1 96.88 90 SER B CA 1
ATOM 1691 C C . SER B 1 90 ? -10.094 13.539 12.414 1 96.88 90 SER B C 1
ATOM 1693 O O . SER B 1 90 ? -10.711 14.031 11.477 1 96.88 90 SER B O 1
ATOM 1695 N N . ALA B 1 91 ? -10.461 12.531 13.008 1 95.44 91 ALA B N 1
ATOM 1696 C CA . ALA B 1 91 ? -11.82 11.984 12.945 1 95.44 91 ALA B CA 1
ATOM 1697 C C . ALA B 1 91 ? -12.289 11.516 14.32 1 95.44 91 ALA B C 1
ATOM 1699 O O . ALA B 1 91 ? -11.492 11.43 15.258 1 95.44 91 ALA B O 1
ATOM 1700 N N . ASP B 1 92 ? -13.617 11.32 14.391 1 95.19 92 ASP B N 1
ATOM 1701 C CA . ASP B 1 92 ? -14.188 10.883 15.664 1 95.19 92 ASP B CA 1
ATOM 1702 C C . ASP B 1 92 ? -14.031 9.375 15.852 1 95.19 92 ASP B C 1
ATOM 1704 O O . ASP B 1 92 ? -15.031 8.656 15.953 1 95.19 92 ASP B O 1
ATOM 1708 N N . TYR B 1 93 ? -12.867 8.914 15.75 1 92.62 93 TYR B N 1
ATOM 1709 C CA . TYR B 1 93 ? -12.469 7.543 16.031 1 92.62 93 TYR B CA 1
ATOM 1710 C C . TYR B 1 93 ? -11.531 7.484 17.234 1 92.62 93 TYR B C 1
ATOM 1712 O O . TYR B 1 93 ? -10.805 8.438 17.516 1 92.62 93 TYR B O 1
ATOM 1720 N N . GLU B 1 94 ? -11.562 6.375 17.906 1 92.88 94 GLU B N 1
ATOM 1721 C CA . GLU B 1 94 ? -10.617 6.145 19 1 92.88 94 GLU B CA 1
ATOM 1722 C C . GLU B 1 94 ? -9.375 5.406 18.516 1 92.88 94 GLU B C 1
ATOM 1724 O O . GLU B 1 94 ? -8.586 4.906 19.328 1 92.88 94 GLU B O 1
ATOM 1729 N N . PHE B 1 95 ? -9.242 5.219 17.219 1 95.25 95 PHE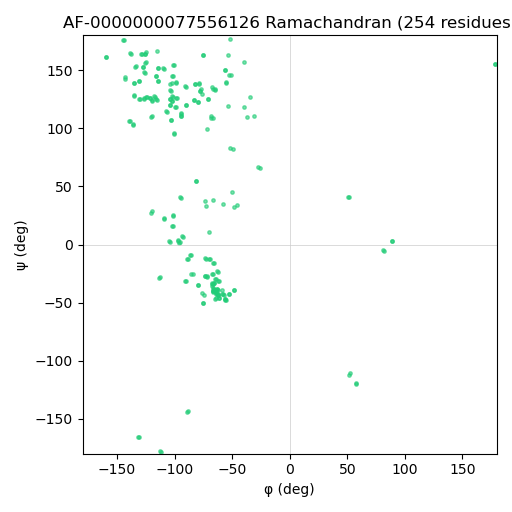 B N 1
ATOM 1730 C CA . PHE B 1 95 ? -8.102 4.555 16.609 1 95.25 95 PHE B CA 1
ATOM 1731 C C . PHE B 1 95 ? -7.531 5.398 15.477 1 95.25 95 PHE B C 1
ATOM 1733 O O . PHE B 1 95 ? -8.148 6.371 15.047 1 95.25 95 PHE B O 1
ATOM 1740 N N . TRP B 1 96 ? -6.332 5.059 15.086 1 97 96 TRP B N 1
ATOM 1741 C CA . TRP B 1 96 ? -5.711 5.688 13.93 1 97 96 TRP B CA 1
ATOM 1742 C C . TRP B 1 96 ? -6.18 5.027 12.633 1 97 96 TRP B C 1
ATOM 1744 O O . TRP B 1 96 ? -6.18 3.801 12.523 1 97 96 TRP B O 1
ATOM 1754 N N . LEU B 1 97 ? -6.707 5.832 11.75 1 97.5 97 LEU B N 1
ATOM 1755 C CA . LEU B 1 97 ? -6.977 5.355 10.398 1 97.5 97 LEU B CA 1
ATOM 1756 C C . LEU B 1 97 ? -5.82 5.691 9.461 1 97.5 97 LEU B C 1
ATOM 1758 O O . LEU B 1 97 ? -5.559 6.867 9.195 1 97.5 97 LEU B O 1
ATOM 1762 N N . LEU B 1 98 ? -5.152 4.684 9.016 1 97.19 98 LEU B N 1
ATOM 1763 C CA . LEU B 1 98 ? -3.9 4.828 8.281 1 97.19 98 LEU B CA 1
ATOM 1764 C C . LEU B 1 98 ? -4.133 4.676 6.781 1 97.19 98 LEU B C 1
ATOM 1766 O O . LEU B 1 98 ? -4.191 3.557 6.27 1 97.19 98 LEU B O 1
ATOM 1770 N N . GLY B 1 99 ? -4.281 5.828 6.164 1 97 99 GLY B N 1
ATOM 1771 C CA . GLY B 1 99 ? -4.578 5.855 4.742 1 97 99 GLY B CA 1
ATOM 1772 C C . GLY B 1 99 ? -3.334 5.863 3.875 1 97 99 GLY B C 1
ATOM 1773 O O . GLY B 1 99 ? -2.311 5.281 4.242 1 97 99 GLY B O 1
ATOM 1774 N N . ASP B 1 100 ? -3.412 6.57 2.793 1 94.75 100 ASP B N 1
ATOM 1775 C CA . ASP B 1 100 ? -2.484 6.512 1.668 1 94.75 100 ASP B CA 1
ATOM 1776 C C . ASP B 1 100 ? -1.071 6.898 2.102 1 94.75 100 ASP B C 1
ATOM 1778 O O . ASP B 1 100 ? -0.111 6.184 1.81 1 94.75 100 ASP B O 1
ATOM 1782 N N . PRO B 1 101 ? -0.902 7.992 2.875 1 95.31 101 PRO B N 1
ATOM 1783 C CA . PRO B 1 101 ? 0.473 8.383 3.199 1 95.31 101 PRO B CA 1
ATOM 1784 C C . PRO B 1 101 ? 1.216 7.312 3.994 1 95.31 101 PRO B C 1
ATOM 1786 O O . PRO B 1 101 ? 2.426 7.141 3.828 1 95.31 101 PRO B O 1
ATOM 1789 N N . PHE B 1 102 ? 0.49 6.578 4.793 1 95.56 102 PHE B N 1
ATOM 1790 C CA . PHE B 1 102 ? 1.099 5.496 5.559 1 95.56 102 PHE B CA 1
ATOM 1791 C C . PHE B 1 102 ? 1.394 4.301 4.664 1 95.56 102 PHE B C 1
ATOM 1793 O O . PHE B 1 102 ? 2.516 3.789 4.652 1 95.56 102 PHE B O 1
ATOM 1800 N N . ILE B 1 103 ? 0.416 3.881 3.918 1 95.56 103 ILE B N 1
ATOM 1801 C CA . ILE B 1 103 ? 0.535 2.676 3.105 1 95.56 103 ILE B CA 1
ATOM 1802 C C . ILE B 1 103 ? 1.643 2.857 2.07 1 95.56 103 ILE B C 1
ATOM 1804 O O . ILE B 1 103 ? 2.494 1.981 1.904 1 95.56 103 ILE B O 1
ATOM 1808 N N . ARG B 1 104 ? 1.669 4.051 1.449 1 92.75 104 ARG B N 1
ATOM 1809 C CA . ARG B 1 104 ? 2.686 4.34 0.444 1 92.75 104 ARG B CA 1
ATOM 1810 C C . ARG B 1 104 ? 4.082 4.344 1.061 1 92.75 104 ARG B C 1
ATOM 1812 O O . ARG B 1 104 ? 5.012 3.752 0.507 1 92.75 104 ARG B O 1
ATOM 1819 N N . HIS B 1 105 ? 4.195 4.98 2.143 1 91.94 105 HIS B N 1
ATOM 1820 C CA . HIS B 1 105 ? 5.512 5.066 2.768 1 91.94 105 HIS B CA 1
ATOM 1821 C C . HIS B 1 105 ? 5.977 3.701 3.26 1 91.94 105 HIS B C 1
ATOM 1823 O O . HIS B 1 105 ? 7.156 3.365 3.15 1 91.94 105 HIS B O 1
ATOM 1829 N N . TYR B 1 106 ? 5.09 2.969 3.807 1 92.31 106 TYR B N 1
ATOM 1830 C CA . TYR B 1 106 ? 5.398 1.61 4.238 1 92.31 106 TYR B CA 1
ATOM 1831 C C . TYR B 1 106 ? 5.945 0.78 3.082 1 92.31 106 TYR B C 1
ATOM 1833 O O . TYR B 1 106 ? 6.961 0.1 3.223 1 92.31 106 TYR B O 1
ATOM 1841 N N . CYS B 1 107 ? 5.238 0.855 1.922 1 90.69 107 CYS B N 1
ATOM 1842 C CA . CYS B 1 107 ? 5.645 0.089 0.75 1 90.69 107 CYS B CA 1
ATOM 1843 C C . CYS B 1 107 ? 6.992 0.571 0.223 1 90.69 107 CYS B C 1
ATOM 1845 O O . CYS B 1 107 ? 7.789 -0.224 -0.281 1 90.69 107 CYS B O 1
ATOM 1847 N N . GLN B 1 108 ? 7.242 1.825 0.359 1 86.5 108 GLN B N 1
ATOM 1848 C CA . GLN B 1 108 ? 8.508 2.395 -0.094 1 86.5 108 GLN B CA 1
ATOM 1849 C C . GLN B 1 108 ? 9.672 1.874 0.739 1 86.5 108 GLN B C 1
ATOM 1851 O O . GLN B 1 108 ? 10.742 1.568 0.2 1 86.5 108 GLN B O 1
ATOM 1856 N N . VAL B 1 109 ? 9.422 1.777 1.929 1 85.94 109 VAL B N 1
ATOM 1857 C CA . VAL B 1 109 ? 10.492 1.379 2.838 1 85.94 109 VAL B CA 1
ATOM 1858 C C . VAL B 1 109 ? 10.68 -0.136 2.781 1 85.94 109 VAL B C 1
ATOM 1860 O O . VAL B 1 109 ? 11.797 -0.635 2.961 1 85.94 109 VAL B O 1
ATOM 1863 N N . HIS B 1 110 ? 9.617 -0.917 2.598 1 78.25 110 HIS B N 1
ATOM 1864 C CA . HIS B 1 110 ? 9.695 -2.373 2.619 1 78.25 110 HIS B CA 1
ATOM 1865 C C . HIS B 1 110 ? 9.68 -2.947 1.206 1 78.25 110 HIS B C 1
ATOM 1867 O O . HIS B 1 110 ? 9.242 -4.078 0.995 1 78.25 110 HIS B O 1
ATOM 1873 N N . ASP B 1 111 ? 10.086 -2.211 0.297 1 64.69 111 ASP B N 1
ATOM 1874 C CA . ASP B 1 111 ? 10.125 -2.713 -1.073 1 64.69 111 ASP B CA 1
ATOM 1875 C C . ASP B 1 111 ? 10.859 -4.051 -1.147 1 64.69 111 ASP B C 1
ATOM 1877 O O . ASP B 1 111 ? 12.086 -4.09 -1.26 1 64.69 111 ASP B O 1
ATOM 1881 N N . PHE B 1 112 ? 10.086 -5.027 -0.84 1 54.06 112 PHE B N 1
ATOM 1882 C CA . PHE B 1 112 ? 10.617 -6.379 -0.787 1 54.06 112 PHE B CA 1
ATOM 1883 C C . PHE B 1 112 ? 11.008 -6.863 -2.18 1 54.06 112 PHE B C 1
ATOM 1885 O O . PHE B 1 112 ? 11.852 -7.75 -2.322 1 54.06 112 PHE B O 1
ATOM 1892 N N . ALA B 1 113 ? 10.234 -6.422 -3.25 1 51.31 113 ALA B N 1
ATOM 1893 C CA . ALA B 1 113 ? 10.664 -6.879 -4.566 1 51.31 113 ALA B CA 1
ATOM 1894 C C . ALA B 1 113 ? 12.164 -6.664 -4.758 1 51.31 113 ALA B C 1
ATOM 1896 O O . ALA B 1 113 ? 12.852 -7.512 -5.328 1 51.31 113 ALA B O 1
ATOM 1897 N N . LYS B 1 114 ? 12.711 -5.551 -4.285 1 52.47 114 LYS B N 1
ATOM 1898 C CA . LYS B 1 114 ? 14.148 -5.301 -4.367 1 52.47 114 LYS B CA 1
ATOM 1899 C C . LYS B 1 114 ? 14.93 -6.273 -3.49 1 52.47 114 LYS B C 1
ATOM 1901 O O . LYS B 1 114 ? 16.031 -6.68 -3.838 1 52.47 114 LYS B O 1
ATOM 1906 N N . ARG B 1 115 ? 14.367 -6.633 -2.414 1 49.09 115 ARG B N 1
ATOM 1907 C CA . ARG B 1 115 ? 15.102 -7.562 -1.568 1 49.09 115 ARG B CA 1
ATOM 1908 C C . ARG B 1 115 ? 15.086 -8.969 -2.152 1 49.09 115 ARG B C 1
ATOM 1910 O O . ARG B 1 115 ? 16.031 -9.734 -1.982 1 49.09 115 ARG B O 1
ATOM 1917 N N . ARG B 1 116 ? 13.938 -9.391 -2.633 1 45.47 116 ARG B N 1
ATOM 1918 C CA . ARG B 1 116 ? 13.781 -10.766 -3.094 1 45.47 116 ARG B CA 1
ATOM 1919 C C . ARG B 1 116 ? 14.688 -11.055 -4.281 1 45.47 116 ARG B C 1
ATOM 1921 O O . ARG B 1 116 ? 15.156 -12.18 -4.453 1 45.47 116 ARG B O 1
ATOM 1928 N N . VAL B 1 117 ? 14.812 -10.023 -5.16 1 44.34 117 VAL B N 1
ATOM 1929 C CA . VAL B 1 117 ? 15.695 -10.367 -6.262 1 44.34 117 VAL B CA 1
ATOM 1930 C C . VAL B 1 117 ? 17.125 -10.523 -5.746 1 44.34 117 VAL B C 1
ATOM 1932 O O . VAL B 1 117 ? 18 -11.039 -6.453 1 44.34 117 VAL B O 1
ATOM 1935 N N . GLY B 1 118 ? 17.406 -9.852 -4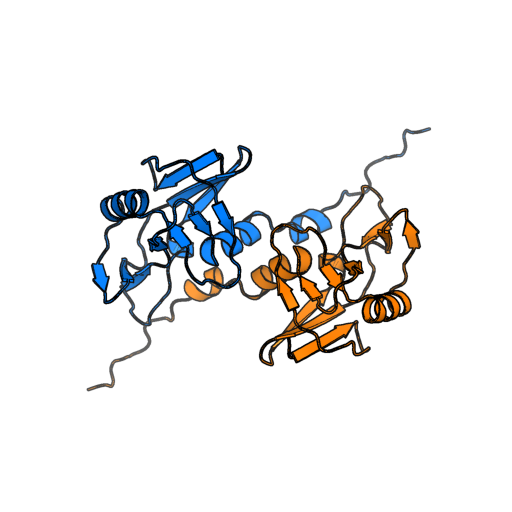.637 1 42.41 118 GLY B N 1
ATOM 1936 C CA . GLY B 1 118 ? 18.734 -10.172 -4.172 1 42.41 118 GLY B CA 1
ATOM 1937 C C . GLY B 1 118 ? 18.875 -11.609 -3.699 1 42.41 118 GLY B C 1
ATOM 1938 O O . GLY B 1 118 ? 18.734 -11.891 -2.51 1 42.41 118 GLY B O 1
ATOM 1939 N N . PHE B 1 119 ? 18.297 -12.562 -4.289 1 36.97 119 PHE B N 1
ATOM 1940 C CA . PHE B 1 119 ? 18.734 -13.945 -4.113 1 36.97 119 PHE B CA 1
ATOM 1941 C C . PHE B 1 119 ? 20.234 -14.016 -3.857 1 36.97 119 PHE B C 1
ATOM 1943 O O . PHE B 1 119 ? 21.016 -13.336 -4.527 1 36.97 119 PHE B O 1
ATOM 1950 N N . ALA B 1 120 ? 20.578 -14.375 -2.633 1 38.25 120 ALA B N 1
ATOM 1951 C CA . ALA B 1 120 ? 21.938 -14.703 -2.205 1 38.25 120 ALA B CA 1
ATOM 1952 C C . ALA B 1 120 ? 22.719 -15.391 -3.322 1 38.25 120 ALA B C 1
ATOM 1954 O O . ALA B 1 120 ? 22.156 -16.203 -4.07 1 38.25 120 ALA B O 1
ATOM 1955 N N . PRO B 1 121 ? 23.812 -14.969 -3.676 1 32.66 121 PRO B N 1
ATOM 1956 C CA . PRO B 1 121 ? 24.75 -15.945 -4.238 1 32.66 121 PRO B CA 1
ATOM 1957 C C . PRO B 1 121 ? 24.719 -17.281 -3.504 1 32.66 121 PRO B C 1
ATOM 1959 O O . PRO B 1 121 ? 24.438 -17.328 -2.303 1 32.66 121 PRO B O 1
ATOM 1962 N N . VAL B 1 122 ? 24.359 -18.391 -4.18 1 28.42 122 VAL B N 1
ATOM 1963 C CA . VAL B 1 122 ? 24.625 -19.734 -3.695 1 28.42 122 VAL B CA 1
ATOM 1964 C C . VAL B 1 122 ? 25.859 -19.734 -2.801 1 28.42 122 VAL B C 1
ATOM 1966 O O . VAL B 1 122 ? 26.984 -19.516 -3.275 1 28.42 122 VAL B O 1
ATOM 1969 N N . ARG B 1 123 ? 25.922 -19.188 -1.741 1 31.86 123 ARG B N 1
ATOM 1970 C CA . ARG B 1 123 ? 27.016 -19.766 -0.952 1 31.86 123 ARG B CA 1
ATOM 1971 C C . ARG B 1 123 ? 26.875 -21.281 -0.843 1 31.86 123 ARG B C 1
ATOM 1973 O O . ARG B 1 123 ? 25.781 -21.812 -1.049 1 31.86 123 ARG B O 1
ATOM 1980 N N . GLU B 1 124 ? 28.016 -22.203 -0.426 1 29.23 124 GLU B N 1
ATOM 1981 C CA . GLU B 1 124 ? 28.438 -23.594 -0.252 1 29.23 124 GLU B CA 1
ATOM 1982 C C . GLU B 1 124 ? 27.422 -24.391 0.572 1 29.23 124 GLU B C 1
ATOM 1984 O O . GLU B 1 124 ? 27.359 -24.234 1.794 1 29.23 124 GLU B O 1
ATOM 1989 N N . LEU B 1 125 ? 26.219 -24.391 0.461 1 25.73 125 LEU B N 1
ATOM 1990 C CA . LEU B 1 125 ? 25.641 -25.547 1.149 1 25.73 125 LEU B CA 1
ATOM 1991 C C . LEU B 1 125 ? 26.406 -26.812 0.81 1 25.73 125 LEU B C 1
ATOM 1993 O O . LEU B 1 125 ? 25.828 -27.906 0.757 1 25.73 125 LEU B O 1
ATOM 1997 N N . ALA B 1 126 ? 27.75 -26.75 0.591 1 29.08 126 ALA B N 1
ATOM 1998 C CA . ALA B 1 126 ? 28.609 -27.938 0.603 1 29.08 126 ALA B CA 1
ATOM 1999 C C . ALA B 1 126 ? 28.5 -28.688 1.932 1 29.08 126 ALA B C 1
ATOM 2001 O O . ALA B 1 126 ? 28.641 -29.906 1.98 1 29.08 126 ALA B O 1
ATOM 2002 N N . GLY B 1 127 ? 28.5 -28.047 3.15 1 26.36 127 GLY B N 1
ATOM 2003 C CA . GLY B 1 127 ? 29 -28.891 4.223 1 26.36 127 GLY B CA 1
ATOM 2004 C C . GLY B 1 127 ? 28.031 -29.969 4.648 1 26.36 127 GLY B C 1
ATOM 2005 O O . GLY B 1 127 ? 28.266 -30.672 5.629 1 26.36 127 GLY B O 1
ATOM 2006 N N . LEU B 1 128 ? 26.781 -30.062 4.305 1 20.67 128 LEU B N 1
ATOM 2007 C CA . LEU B 1 128 ? 26.25 -31.281 4.93 1 20.67 128 LEU B CA 1
ATOM 2008 C C . LEU B 1 128 ? 26.766 -32.531 4.234 1 20.67 128 LEU B C 1
ATOM 2010 O O . LEU B 1 128 ? 26.219 -33.625 4.418 1 20.67 128 LEU B O 1
ATOM 2014 N N . GLU B 1 129 ? 28.125 -32.438 3.803 1 20.72 129 GLU B N 1
ATOM 2015 C CA . GLU B 1 129 ? 28.703 -33.781 3.965 1 20.72 129 GLU B CA 1
ATOM 2016 C C . GLU B 1 129 ? 29 -34.094 5.434 1 20.72 129 GLU B C 1
ATOM 2018 O O . GLU B 1 129 ? 29.359 -33.188 6.191 1 20.72 129 GLU B O 1
#